Protein AF-A0A7Y5H4P0-F1 (afdb_monomer)

Radius of gyration: 23.33 Å; Cα contacts (8 Å, |Δi|>4): 369; chains: 1; bounding box: 54×34×86 Å

pLDDT: mean 73.8, std 18.21, range [35.31, 95.75]

Sequence (203 aa):
MKLFTMFCILFTFIGVAMVTAQQPQGEFHKHIIKKTDDERRKTKGQEWWGAGAVVFSKEEIPRLGKTAEVQPLLQTQFNHGDTFFGRVYSPVHMGGLPGGMPEVIEYRVIENGKRIYEIESRGDALPESDWSSWLMELPSDLQRCFDELPEGTHNLRIEVWSARTVEVLTEWKDRETDKTVGFTKENEGRIKFIAAGDIVYVK

Neare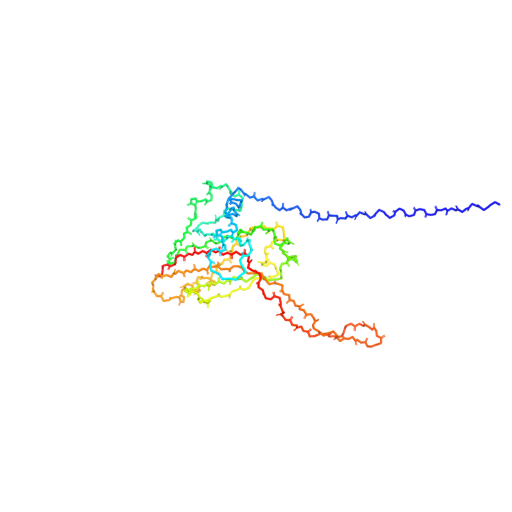st PDB structures (foldseek):
  7bcj-assembly1_A  TM=6.424E-01  e=1.528E-03  Cutibacterium acnes KPA171202
  2oxg-assembly3_C  TM=3.436E-01  e=2.383E-01  Paracoccus denitrificans
  6tav-assembly1_B  TM=4.725E-01  e=2.058E+00  Homo sapiens
  4gok-assembly2_C  TM=3.127E-01  e=9.302E-01  Homo sapiens

Mean predicted aligned error: 12.92 Å

Solvent-accessible surface area (backbone atoms only — not comparable to full-atom values): 12103 Å² total; per-residue (Å²): 137,87,83,79,84,80,81,80,81,80,78,77,77,77,74,78,73,76,71,71,69,66,57,86,77,21,57,32,58,61,57,76,65,60,72,50,71,74,70,61,59,71,68,72,80,84,81,74,70,73,58,15,41,34,48,35,19,71,52,86,78,68,83,70,29,47,49,86,66,45,58,80,54,53,49,50,70,46,49,70,90,60,59,76,30,39,34,42,36,40,78,50,25,40,38,67,36,99,93,35,60,63,62,32,40,36,42,32,38,28,45,90,90,40,77,80,46,76,50,76,35,48,70,91,69,45,78,58,49,45,38,34,58,46,74,46,87,58,73,68,61,50,53,50,59,58,71,68,50,73,85,48,79,43,61,36,34,42,37,36,28,34,28,44,64,80,43,74,75,41,77,42,56,40,88,91,74,73,42,80,75,48,71,45,71,45,73,84,43,80,59,49,63,40,25,39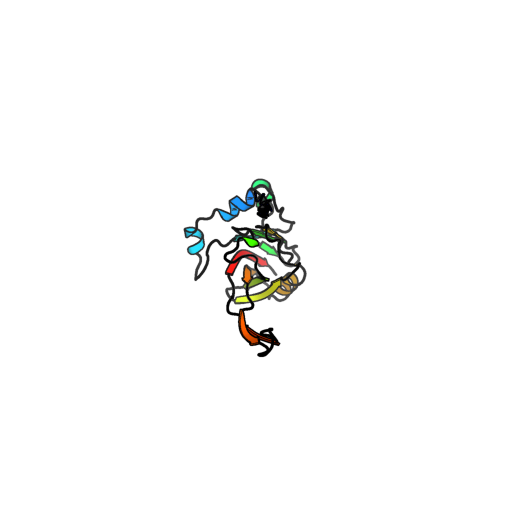,28,69,38,38,40,36,88

Structure (mmCIF, N/CA/C/O backbone):
data_AF-A0A7Y5H4P0-F1
#
_entry.id   AF-A0A7Y5H4P0-F1
#
loop_
_atom_site.group_PDB
_atom_site.id
_atom_site.type_symbol
_atom_site.label_atom_id
_atom_site.label_alt_id
_atom_site.label_comp_id
_atom_site.label_asym_id
_atom_site.label_entity_id
_atom_site.label_seq_id
_atom_site.pdbx_PDB_ins_code
_atom_site.Cartn_x
_atom_site.Cartn_y
_atom_site.Cartn_z
_atom_site.occupancy
_atom_site.B_iso_or_equiv
_atom_site.auth_seq_id
_atom_site.auth_comp_id
_atom_site.auth_asym_id
_atom_site.auth_atom_id
_atom_site.pdbx_PDB_model_num
ATOM 1 N N . MET A 1 1 ? 36.106 -2.900 -68.443 1.00 39.53 1 MET A N 1
ATOM 2 C CA . MET A 1 1 ? 36.367 -3.215 -67.022 1.00 39.53 1 MET A CA 1
ATOM 3 C C . MET A 1 1 ? 35.328 -2.488 -66.186 1.00 39.53 1 MET A C 1
ATOM 5 O O . MET A 1 1 ? 35.265 -1.270 -66.255 1.00 39.53 1 MET A O 1
ATOM 9 N N . LYS A 1 2 ? 34.438 -3.232 -65.520 1.00 35.31 2 LYS A N 1
ATOM 10 C CA . LYS A 1 2 ? 33.341 -2.698 -64.701 1.00 35.31 2 LYS A CA 1
ATOM 11 C C . LYS A 1 2 ? 33.865 -2.507 -63.273 1.00 35.31 2 LYS A C 1
ATOM 13 O O . LYS A 1 2 ? 34.213 -3.503 -62.650 1.00 35.31 2 LYS A O 1
ATOM 18 N N . LEU A 1 3 ? 33.937 -1.273 -62.772 1.00 35.62 3 LEU A N 1
ATOM 19 C CA . LEU A 1 3 ? 34.106 -1.021 -61.338 1.00 35.62 3 LEU A CA 1
ATOM 20 C C . LEU A 1 3 ? 32.715 -0.821 -60.733 1.00 35.62 3 LEU A C 1
ATOM 22 O O . LEU A 1 3 ? 32.050 0.178 -60.991 1.00 35.62 3 LEU A O 1
ATOM 26 N N . PHE A 1 4 ? 32.266 -1.824 -59.987 1.00 38.09 4 PHE A N 1
ATOM 27 C CA . PHE A 1 4 ? 31.072 -1.770 -59.157 1.00 38.09 4 PHE A CA 1
ATOM 28 C C . PHE A 1 4 ? 31.474 -1.103 -57.839 1.00 38.09 4 PHE A C 1
ATOM 30 O O . PHE A 1 4 ? 32.193 -1.697 -57.036 1.00 38.09 4 PHE A O 1
ATOM 37 N N . THR A 1 5 ? 31.064 0.144 -57.629 1.00 44.59 5 THR A N 1
ATOM 38 C CA . THR A 1 5 ? 31.267 0.832 -56.352 1.00 44.59 5 THR A CA 1
ATOM 39 C C . THR A 1 5 ? 30.236 0.292 -55.365 1.00 44.59 5 THR A C 1
ATOM 41 O O . THR A 1 5 ? 29.055 0.623 -55.434 1.00 44.59 5 THR A O 1
ATOM 44 N N . MET A 1 6 ? 30.677 -0.616 -54.497 1.00 37.31 6 MET A N 1
ATOM 45 C CA . MET A 1 6 ? 29.858 -1.234 -53.460 1.00 37.31 6 MET A CA 1
ATOM 46 C C . MET A 1 6 ? 29.571 -0.207 -52.359 1.00 37.31 6 MET A C 1
ATOM 48 O O . MET A 1 6 ? 30.475 0.290 -51.692 1.00 37.31 6 MET A O 1
ATOM 52 N N . PHE A 1 7 ? 28.295 0.131 -52.214 1.00 41.16 7 PHE A N 1
ATOM 53 C CA . PHE A 1 7 ? 27.763 1.051 -51.219 1.00 41.16 7 PHE A CA 1
ATOM 54 C C . PHE A 1 7 ? 27.600 0.283 -49.894 1.00 41.16 7 PHE A C 1
ATOM 56 O O . PHE A 1 7 ? 26.647 -0.474 -49.728 1.00 41.16 7 PHE A O 1
ATOM 63 N N . CYS A 1 8 ? 28.543 0.421 -48.960 1.00 38.16 8 CYS A N 1
ATOM 64 C CA . CYS A 1 8 ? 28.394 -0.121 -47.606 1.00 38.16 8 CYS A CA 1
ATOM 65 C C . CYS A 1 8 ? 27.705 0.918 -46.714 1.00 38.16 8 CYS A C 1
ATOM 67 O O . CYS A 1 8 ? 28.371 1.741 -46.089 1.00 38.16 8 CYS A O 1
ATOM 69 N N . ILE A 1 9 ? 26.371 0.881 -46.642 1.00 46.16 9 ILE A N 1
ATOM 70 C CA . ILE A 1 9 ? 25.640 1.552 -45.559 1.00 46.16 9 ILE A CA 1
ATOM 71 C C . ILE A 1 9 ? 25.802 0.676 -44.322 1.00 46.16 9 ILE A C 1
ATOM 73 O O . ILE A 1 9 ? 25.145 -0.353 -44.170 1.00 46.16 9 ILE A O 1
ATOM 77 N N . LEU A 1 10 ? 26.723 1.077 -43.453 1.00 37.62 10 LEU A N 1
ATOM 78 C CA . LEU A 1 10 ? 26.866 0.522 -42.119 1.00 37.62 10 LEU A CA 1
ATOM 79 C C . LEU A 1 10 ? 25.678 1.024 -41.281 1.00 37.62 10 LEU A C 1
ATOM 81 O O . LEU A 1 10 ? 25.722 2.117 -40.724 1.00 37.62 10 LEU A O 1
ATOM 85 N N . PHE A 1 11 ? 24.591 0.253 -41.224 1.00 40.91 11 PHE A N 1
ATOM 86 C CA . PHE A 1 11 ? 23.543 0.467 -40.226 1.00 40.91 11 PHE A CA 1
ATOM 87 C C . PHE A 1 11 ? 24.095 0.046 -38.862 1.00 40.91 11 PHE A C 1
ATOM 89 O O . PHE A 1 11 ? 24.012 -1.116 -38.466 1.00 40.91 11 PHE A O 1
ATOM 96 N N . THR A 1 12 ? 24.679 0.991 -38.131 1.00 44.06 12 THR A N 1
ATOM 97 C CA . THR A 1 12 ? 24.852 0.859 -36.687 1.00 44.06 12 THR A CA 1
ATOM 98 C C . THR A 1 12 ? 23.469 0.902 -36.048 1.00 44.06 12 THR A C 1
ATOM 100 O O . THR A 1 12 ? 22.936 1.962 -35.729 1.00 44.06 12 THR A O 1
ATOM 103 N N . PHE A 1 13 ? 22.874 -0.275 -35.851 1.00 41.50 13 PHE A N 1
ATOM 104 C CA . PHE A 1 13 ? 21.863 -0.458 -34.819 1.00 41.50 13 PHE A CA 1
ATOM 105 C C . PHE A 1 13 ? 22.539 -0.149 -33.480 1.00 41.50 13 PHE A C 1
ATOM 107 O O . PHE A 1 13 ? 23.146 -1.017 -32.856 1.00 41.50 13 PHE A O 1
ATOM 114 N N . ILE A 1 14 ? 22.461 1.109 -33.040 1.00 44.81 14 ILE A N 1
ATOM 115 C CA . ILE A 1 14 ? 22.583 1.429 -31.623 1.00 44.81 14 ILE A CA 1
ATOM 116 C C . ILE A 1 14 ? 21.331 0.818 -31.005 1.00 44.81 14 ILE A C 1
ATOM 118 O O . ILE A 1 14 ? 20.270 1.437 -30.955 1.00 44.81 14 ILE A O 1
ATOM 122 N N . GLY A 1 15 ? 21.439 -0.451 -30.617 1.00 36.16 15 GLY A N 1
ATOM 123 C CA . GLY A 1 15 ? 20.522 -1.038 -29.666 1.00 36.16 15 GLY A CA 1
ATOM 124 C C . GLY A 1 15 ? 20.634 -0.188 -28.417 1.00 36.16 15 GLY A C 1
ATOM 125 O O . GLY A 1 15 ? 21.566 -0.353 -27.633 1.00 36.16 15 GLY A O 1
ATOM 126 N N . VAL A 1 16 ? 19.715 0.761 -28.257 1.00 37.16 16 VAL A N 1
ATOM 127 C CA . VAL A 1 16 ? 19.452 1.369 -26.964 1.00 37.16 16 VAL A CA 1
ATOM 128 C C . VAL A 1 16 ? 18.839 0.241 -26.147 1.00 37.16 16 VAL A C 1
ATOM 130 O O . VAL A 1 16 ? 17.625 0.102 -26.041 1.00 37.16 16 VAL A O 1
ATOM 133 N N . ALA A 1 17 ? 19.695 -0.625 -25.607 1.00 37.31 17 ALA A N 1
ATOM 134 C CA . ALA A 1 17 ? 19.370 -1.304 -24.381 1.00 37.31 17 ALA A CA 1
ATOM 135 C C . ALA A 1 17 ? 19.183 -0.165 -23.380 1.00 37.31 17 ALA A C 1
ATOM 137 O O . ALA A 1 17 ? 20.142 0.307 -22.771 1.00 37.31 17 ALA A O 1
ATOM 138 N N . MET A 1 18 ? 17.949 0.332 -23.264 1.00 38.72 18 MET A N 1
ATOM 139 C CA . MET A 1 18 ? 17.514 0.973 -22.040 1.00 38.72 18 MET A CA 1
ATOM 140 C C . MET A 1 18 ? 17.581 -0.130 -20.990 1.00 38.72 18 MET A C 1
ATOM 142 O O . MET A 1 18 ? 16.592 -0.771 -20.655 1.00 38.72 18 MET A O 1
ATOM 146 N N . VAL A 1 19 ? 18.790 -0.403 -20.506 1.00 44.34 19 VAL A N 1
ATOM 147 C CA . VAL A 1 19 ? 18.976 -0.940 -19.175 1.00 44.34 19 VAL A CA 1
ATOM 148 C C . VAL A 1 19 ? 18.506 0.206 -18.297 1.00 44.34 19 VAL A C 1
ATOM 150 O O . VAL A 1 19 ? 19.290 1.074 -17.925 1.00 44.34 19 VAL A O 1
ATOM 153 N N . THR A 1 20 ? 17.191 0.297 -18.084 1.00 49.31 20 THR A N 1
ATOM 154 C CA . THR A 1 20 ? 16.631 1.143 -17.037 1.00 49.31 20 THR A CA 1
ATOM 155 C C . THR A 1 20 ? 17.321 0.665 -15.775 1.00 49.31 20 THR A C 1
ATOM 157 O O . THR A 1 20 ? 17.098 -0.469 -15.341 1.00 49.31 20 THR A O 1
ATOM 160 N N . ALA A 1 21 ? 18.281 1.451 -15.291 1.00 56.97 21 ALA A N 1
ATOM 161 C CA . ALA A 1 21 ? 19.059 1.086 -14.128 1.00 56.97 21 ALA A CA 1
ATOM 162 C C . ALA A 1 21 ? 18.061 0.875 -12.992 1.00 56.97 21 ALA A C 1
ATOM 164 O O . ALA A 1 21 ? 17.384 1.814 -12.585 1.00 56.97 21 ALA A O 1
ATOM 165 N N . GLN A 1 22 ? 17.914 -0.374 -12.545 1.00 69.00 22 GLN A N 1
ATOM 166 C CA . GLN A 1 22 ? 17.055 -0.685 -11.411 1.00 69.00 22 GLN A CA 1
ATOM 167 C C . GLN A 1 22 ? 17.481 0.199 -10.247 1.00 69.00 22 GLN A C 1
ATOM 169 O O . GLN A 1 22 ? 18.679 0.311 -9.959 1.00 69.00 22 GLN A O 1
ATOM 174 N N . GLN A 1 23 ? 16.519 0.836 -9.584 1.00 74.38 23 GLN A N 1
ATOM 175 C CA . GLN A 1 23 ? 16.879 1.726 -8.494 1.00 74.38 23 GLN A CA 1
ATOM 176 C C . GLN A 1 23 ? 17.541 0.949 -7.354 1.00 74.38 23 GLN A C 1
ATOM 178 O O . GLN A 1 23 ? 17.144 -0.185 -7.053 1.00 74.38 23 GLN A O 1
ATOM 183 N N . PRO A 1 24 ? 18.547 1.544 -6.689 1.00 76.88 24 PRO A N 1
ATOM 184 C CA . PRO A 1 24 ? 19.192 0.905 -5.558 1.00 76.88 24 PRO A CA 1
ATOM 185 C C . PRO A 1 24 ? 18.164 0.649 -4.452 1.00 76.88 24 PRO A C 1
ATOM 187 O O . PRO A 1 24 ? 17.413 1.537 -4.063 1.00 76.88 24 PRO A O 1
ATOM 190 N N . GLN A 1 25 ? 18.147 -0.570 -3.919 1.00 81.94 25 GLN A N 1
ATOM 191 C CA . GLN A 1 25 ? 17.327 -0.924 -2.761 1.00 81.94 25 GLN A CA 1
ATOM 192 C C . GLN A 1 25 ? 18.110 -0.689 -1.466 1.00 81.94 25 GLN A C 1
ATOM 194 O O . GLN A 1 25 ? 19.235 -1.179 -1.321 1.00 81.94 25 GLN A O 1
ATOM 199 N N . GLY A 1 26 ? 17.492 0.013 -0.510 1.00 81.06 26 GLY A N 1
ATOM 200 C CA . GLY A 1 26 ? 18.019 0.162 0.849 1.00 81.06 26 GLY A CA 1
ATOM 201 C C . GLY A 1 26 ? 18.117 -1.175 1.594 1.00 81.06 26 GLY A C 1
ATOM 202 O O . GLY A 1 26 ? 17.497 -2.172 1.217 1.00 81.06 26 GLY A O 1
ATOM 203 N N . GLU A 1 27 ? 18.891 -1.206 2.678 1.00 85.44 27 GLU A N 1
ATOM 204 C CA . GLU A 1 27 ? 19.083 -2.413 3.495 1.00 85.44 27 GLU A CA 1
ATOM 205 C C . GLU A 1 27 ? 17.751 -2.942 4.053 1.00 85.44 27 GLU A C 1
ATOM 207 O O . GLU A 1 27 ? 17.482 -4.144 3.974 1.00 85.44 27 GLU A O 1
ATOM 212 N N . PHE A 1 28 ? 16.888 -2.038 4.536 1.00 85.19 28 PHE A N 1
ATOM 213 C CA . PHE A 1 28 ? 15.597 -2.397 5.124 1.00 85.19 28 PHE A CA 1
ATOM 214 C C . PHE A 1 28 ? 14.664 -3.107 4.127 1.00 85.19 28 PHE A C 1
ATOM 216 O O . PHE A 1 28 ? 14.020 -4.096 4.477 1.00 85.19 28 PHE A O 1
ATOM 223 N N . HIS A 1 29 ? 14.649 -2.671 2.862 1.00 86.00 29 HIS A N 1
ATOM 224 C CA . HIS A 1 29 ? 13.878 -3.317 1.792 1.00 86.00 29 HIS A CA 1
ATOM 225 C C . HIS A 1 29 ? 14.251 -4.803 1.688 1.00 86.00 29 HIS A C 1
ATOM 227 O O . HIS A 1 29 ? 13.397 -5.688 1.684 1.00 86.00 29 HIS A O 1
ATOM 233 N N . LYS A 1 30 ? 15.552 -5.101 1.668 1.00 80.31 30 LYS A N 1
ATOM 234 C CA . LYS A 1 30 ? 16.039 -6.483 1.603 1.00 80.31 30 LYS A CA 1
ATOM 235 C C . LYS A 1 30 ? 15.711 -7.259 2.873 1.00 80.31 30 LYS A C 1
ATOM 237 O O . LYS A 1 30 ? 15.555 -8.469 2.801 1.00 80.31 30 LYS A O 1
ATOM 242 N N . HIS A 1 31 ? 15.650 -6.605 4.031 1.00 81.69 31 HIS A N 1
ATOM 243 C CA . HIS A 1 31 ? 15.299 -7.245 5.297 1.00 81.69 31 HIS A CA 1
ATOM 244 C C . HIS A 1 31 ? 13.830 -7.693 5.319 1.00 81.69 31 HIS A C 1
ATOM 246 O O . HIS A 1 31 ? 13.553 -8.865 5.573 1.00 81.69 31 HIS A O 1
ATOM 252 N N . ILE A 1 32 ? 12.893 -6.800 4.986 1.00 76.75 32 ILE A N 1
ATOM 253 C CA . ILE A 1 32 ? 11.453 -7.091 5.072 1.00 76.75 32 ILE A CA 1
ATOM 254 C C . ILE A 1 32 ? 10.995 -8.124 4.022 1.00 76.75 32 ILE A C 1
ATOM 256 O O . ILE A 1 32 ? 10.078 -8.911 4.266 1.00 76.75 32 ILE A O 1
ATOM 260 N N . ILE A 1 33 ? 11.700 -8.210 2.886 1.00 73.94 33 ILE A N 1
ATOM 261 C CA . ILE A 1 33 ? 11.383 -9.133 1.784 1.00 73.94 33 ILE A CA 1
ATOM 262 C C . ILE A 1 33 ? 12.053 -10.521 1.937 1.00 73.94 33 ILE A C 1
ATOM 264 O O . ILE A 1 33 ? 11.842 -11.400 1.106 1.00 73.94 33 ILE A O 1
ATOM 268 N N . LYS A 1 34 ? 12.747 -10.816 3.045 1.00 58.62 34 LYS A N 1
ATOM 269 C CA . LYS A 1 34 ? 13.435 -12.113 3.256 1.00 58.62 34 LYS A CA 1
ATOM 270 C C . LYS A 1 34 ? 12.613 -13.263 3.855 1.00 58.62 34 LYS A C 1
ATOM 272 O O . LYS A 1 34 ? 13.150 -14.365 3.933 1.00 58.62 34 LYS A O 1
ATOM 277 N N . LYS A 1 35 ? 11.360 -13.057 4.285 1.00 53.09 35 LYS A N 1
ATOM 278 C CA . LYS A 1 35 ? 10.528 -14.174 4.789 1.00 53.09 35 LYS A CA 1
ATOM 279 C C . LYS A 1 35 ? 10.386 -15.249 3.711 1.00 53.09 35 LYS A C 1
ATOM 281 O O . LYS A 1 35 ? 10.101 -14.927 2.558 1.00 53.09 35 LYS A O 1
ATOM 286 N N . THR A 1 36 ? 10.612 -16.502 4.089 1.00 48.09 36 THR A N 1
ATOM 287 C CA . THR A 1 36 ? 10.610 -17.625 3.144 1.00 48.09 36 THR A CA 1
ATOM 288 C C . THR A 1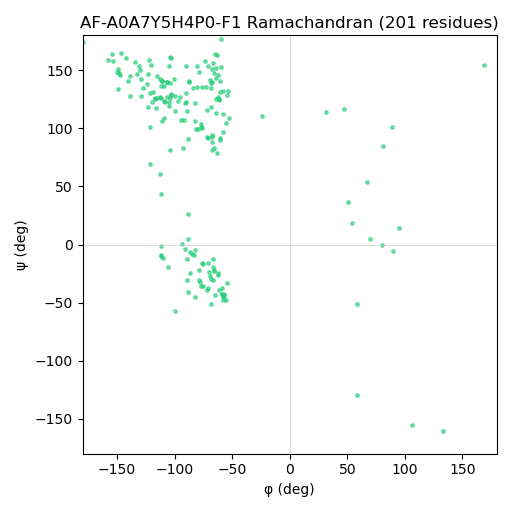 36 ? 9.200 -17.866 2.601 1.00 48.09 36 THR A C 1
ATOM 290 O O . THR A 1 36 ? 8.205 -17.577 3.269 1.00 48.09 36 THR A O 1
ATOM 293 N N . ASP A 1 37 ? 9.098 -18.385 1.376 1.00 46.00 37 ASP A N 1
ATOM 294 C CA . ASP A 1 37 ? 7.814 -18.651 0.710 1.00 46.00 37 ASP A CA 1
ATOM 295 C C . ASP A 1 37 ? 6.885 -19.539 1.570 1.00 46.00 37 ASP A C 1
ATOM 297 O O . ASP A 1 37 ? 5.673 -19.328 1.608 1.00 46.00 37 ASP A O 1
ATOM 301 N N . ASP A 1 38 ? 7.455 -20.466 2.347 1.00 45.94 38 ASP A N 1
ATOM 302 C CA . ASP A 1 38 ? 6.726 -21.357 3.260 1.00 45.94 38 ASP A CA 1
ATOM 303 C C . ASP A 1 38 ? 6.090 -20.640 4.459 1.00 45.94 38 ASP A C 1
ATOM 305 O O . ASP A 1 38 ? 5.055 -21.077 4.966 1.00 45.94 38 ASP A O 1
ATOM 309 N N . GLU A 1 39 ? 6.677 -19.541 4.930 1.00 49.84 39 GLU A N 1
ATOM 310 C CA . GLU A 1 39 ? 6.103 -18.721 6.003 1.00 49.84 39 GLU A CA 1
ATOM 311 C C . GLU A 1 39 ? 4.981 -17.825 5.475 1.00 49.84 39 GLU A C 1
ATOM 313 O O . GLU A 1 39 ? 4.004 -17.580 6.179 1.00 49.84 39 GLU A O 1
ATOM 318 N N . ARG A 1 40 ? 5.088 -17.381 4.216 1.00 49.44 40 ARG A N 1
ATOM 319 C CA . ARG A 1 40 ? 4.104 -16.510 3.556 1.00 49.44 40 ARG A CA 1
ATOM 320 C C . ARG A 1 40 ? 2.854 -17.264 3.100 1.00 49.44 40 ARG A C 1
ATOM 322 O O . ARG A 1 40 ? 1.751 -16.738 3.213 1.00 49.44 40 ARG A O 1
ATOM 329 N N . ARG A 1 41 ? 3.001 -18.516 2.647 1.00 45.72 41 ARG A N 1
ATOM 330 C CA . ARG A 1 41 ? 1.893 -19.376 2.180 1.00 45.72 41 ARG A CA 1
ATOM 331 C C . ARG A 1 41 ? 1.018 -19.956 3.301 1.00 45.72 41 ARG A C 1
ATOM 333 O O . ARG A 1 41 ? -0.088 -20.416 3.028 1.00 45.72 41 ARG A O 1
ATOM 340 N N . LYS A 1 42 ? 1.481 -19.954 4.560 1.00 44.81 42 LYS A N 1
ATOM 341 C CA . LYS A 1 42 ? 0.731 -20.502 5.714 1.00 44.81 42 LYS A CA 1
ATOM 342 C C . LYS A 1 42 ? -0.412 -19.600 6.199 1.00 44.81 42 LYS A C 1
ATOM 344 O O . LYS A 1 42 ? -1.313 -20.074 6.890 1.00 44.81 42 LYS A O 1
ATOM 349 N N . THR A 1 43 ? -0.437 -18.333 5.803 1.00 45.09 43 THR A N 1
ATOM 350 C CA . THR A 1 43 ? -1.540 -17.395 6.058 1.00 45.09 43 THR A CA 1
ATOM 351 C C . THR A 1 43 ? -2.535 -17.402 4.888 1.00 45.09 43 THR A C 1
ATOM 353 O O . THR A 1 43 ? -2.441 -16.590 3.984 1.00 45.09 43 THR A O 1
ATOM 356 N N . LYS A 1 44 ? -3.448 -18.388 4.922 1.00 40.47 44 LYS A N 1
ATOM 357 C CA . LYS A 1 44 ? -4.720 -18.571 4.177 1.00 40.47 44 LYS A CA 1
ATOM 358 C C . LYS A 1 44 ? -4.860 -18.013 2.740 1.00 40.47 44 LYS A C 1
ATOM 360 O O . LYS A 1 44 ? -5.114 -16.834 2.554 1.00 40.47 44 LYS A O 1
ATOM 365 N N . GLY A 1 45 ? -5.004 -18.954 1.796 1.00 39.53 45 GLY A N 1
ATOM 366 C CA . GLY A 1 45 ? -6.003 -18.898 0.713 1.00 39.53 45 GLY A CA 1
ATOM 367 C C . GLY A 1 45 ? -5.586 -18.182 -0.573 1.00 39.53 45 GLY A C 1
ATOM 368 O O . GLY A 1 45 ? -5.660 -16.971 -0.632 1.00 39.53 45 GLY A O 1
ATOM 369 N N . GLN A 1 46 ? -5.227 -18.980 -1.587 1.00 40.28 46 GLN A N 1
ATOM 370 C CA . GLN A 1 46 ? -5.087 -18.665 -3.022 1.00 40.28 46 GLN A CA 1
ATOM 371 C C . GLN A 1 46 ? -4.303 -17.386 -3.416 1.00 40.28 46 GLN A C 1
ATOM 373 O O . GLN A 1 46 ? -4.696 -16.259 -3.163 1.00 40.28 46 GLN A O 1
ATOM 378 N N . GLU A 1 47 ? -3.191 -17.620 -4.127 1.00 43.34 47 GLU A N 1
ATOM 379 C CA . GLU A 1 47 ? -2.393 -16.637 -4.884 1.00 43.34 47 GLU A CA 1
ATOM 380 C C . GLU A 1 47 ? -1.637 -15.561 -4.089 1.00 43.34 47 GLU A C 1
ATOM 382 O O . GLU A 1 47 ? -1.661 -14.375 -4.392 1.00 43.34 47 GLU A O 1
ATOM 387 N N . TRP A 1 48 ? -0.833 -16.008 -3.126 1.00 46.56 48 TRP A N 1
ATOM 388 C CA . TRP A 1 48 ? 0.225 -15.198 -2.516 1.00 46.56 48 TRP A CA 1
ATOM 389 C C . TRP A 1 48 ? 1.598 -15.622 -3.047 1.00 46.56 48 TRP A C 1
ATOM 391 O O . TRP A 1 48 ? 2.306 -16.401 -2.411 1.00 46.56 48 TRP A O 1
ATOM 401 N N . TRP A 1 49 ? 1.989 -15.138 -4.226 1.00 42.22 49 TRP A N 1
ATOM 402 C CA . TRP A 1 49 ? 3.359 -15.311 -4.723 1.00 42.22 49 TRP A CA 1
ATOM 403 C C . TRP A 1 49 ? 4.151 -14.029 -4.475 1.00 42.22 49 TRP A C 1
ATOM 405 O O . TRP A 1 49 ? 3.832 -12.987 -5.035 1.00 42.22 49 TRP A O 1
ATOM 415 N N . GLY A 1 50 ? 5.182 -14.084 -3.628 1.00 52.28 50 GLY A N 1
ATOM 416 C CA . GLY A 1 50 ? 6.174 -13.006 -3.525 1.00 52.28 50 GLY A CA 1
ATOM 417 C C . GLY A 1 50 ? 5.713 -11.682 -2.901 1.00 52.28 50 GLY A C 1
ATOM 418 O O . GLY A 1 50 ? 6.527 -10.773 -2.844 1.00 52.28 50 GLY A O 1
ATOM 419 N N . ALA A 1 51 ? 4.478 -11.590 -2.401 1.00 65.69 51 ALA A N 1
ATOM 420 C CA . ALA A 1 51 ? 3.900 -10.468 -1.659 1.00 65.69 51 ALA A CA 1
ATOM 421 C C . ALA A 1 51 ? 4.928 -9.568 -0.944 1.00 65.69 51 ALA A C 1
ATOM 423 O O . ALA A 1 51 ? 5.559 -9.966 0.041 1.00 65.69 51 ALA A O 1
ATOM 424 N N . GLY A 1 52 ? 5.077 -8.348 -1.449 1.00 79.25 52 GLY A N 1
ATOM 425 C CA . GLY A 1 52 ? 5.749 -7.254 -0.777 1.00 79.25 52 GLY A CA 1
ATOM 426 C C . GLY A 1 52 ? 5.093 -6.898 0.559 1.00 79.25 52 GLY A C 1
ATOM 427 O O . GLY A 1 52 ? 4.057 -7.444 0.943 1.00 79.25 52 GLY A O 1
ATOM 428 N N . ALA A 1 53 ? 5.689 -5.954 1.274 1.00 87.75 53 ALA A N 1
ATOM 429 C CA . ALA A 1 53 ? 5.164 -5.476 2.546 1.00 87.75 53 ALA A CA 1
ATOM 430 C C . ALA A 1 53 ? 4.654 -4.045 2.409 1.00 87.75 53 ALA A C 1
ATOM 432 O O . ALA A 1 53 ? 5.296 -3.216 1.764 1.00 87.75 53 ALA A O 1
ATOM 433 N N . VAL A 1 54 ? 3.540 -3.747 3.066 1.00 89.06 54 VAL A N 1
ATOM 434 C CA . VAL A 1 54 ? 3.204 -2.375 3.439 1.00 89.06 54 VAL A CA 1
ATOM 435 C C . VAL A 1 54 ? 3.576 -2.205 4.903 1.00 89.06 54 VAL A C 1
ATOM 437 O O . VAL A 1 54 ? 3.205 -3.022 5.744 1.00 89.06 54 VAL A O 1
ATOM 440 N N . VAL A 1 55 ? 4.351 -1.171 5.201 1.00 91.00 55 VAL A N 1
ATOM 441 C CA . VAL A 1 55 ? 4.716 -0.806 6.574 1.00 91.00 55 VAL A CA 1
ATOM 442 C C . VAL A 1 55 ? 4.241 0.604 6.870 1.00 91.00 55 VAL A C 1
ATOM 444 O O . VAL A 1 55 ? 4.096 1.413 5.950 1.00 91.00 55 VAL A O 1
ATOM 447 N N . PHE A 1 56 ? 4.017 0.883 8.150 1.00 91.19 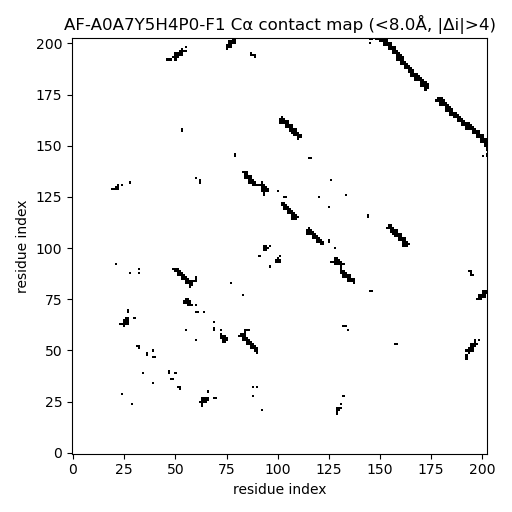56 PHE A N 1
ATOM 448 C CA . PHE A 1 56 ? 3.355 2.103 8.588 1.00 91.19 56 PHE A CA 1
ATOM 449 C C . PHE A 1 56 ? 4.134 2.815 9.684 1.00 91.19 56 PHE A C 1
ATOM 451 O O . PHE A 1 56 ? 4.840 2.183 10.471 1.00 91.19 56 PHE A O 1
ATOM 458 N N . SER A 1 57 ? 3.999 4.136 9.728 1.00 92.38 57 SER A N 1
ATOM 459 C CA . SER A 1 57 ? 4.589 4.999 10.747 1.00 92.38 57 SER A CA 1
ATOM 460 C C . SER A 1 57 ? 3.772 6.286 10.904 1.00 92.38 57 SER A C 1
ATOM 462 O O . SER A 1 57 ? 2.959 6.623 10.043 1.00 92.38 57 SER A O 1
ATOM 464 N N . LYS A 1 58 ? 4.000 7.005 12.007 1.00 89.75 58 LYS A N 1
ATOM 465 C CA . LYS A 1 58 ? 3.517 8.381 12.214 1.00 89.75 58 LYS A CA 1
ATOM 466 C C . LYS A 1 58 ? 4.424 9.433 11.578 1.00 89.75 58 LYS A C 1
ATOM 468 O O . LYS A 1 58 ? 4.055 10.602 11.516 1.00 89.75 58 LYS A O 1
ATOM 473 N N . GLU A 1 59 ? 5.590 9.012 11.102 1.00 90.25 59 GLU A N 1
ATOM 474 C CA . GLU A 1 59 ? 6.582 9.840 10.426 1.00 90.25 59 GLU A CA 1
ATOM 475 C C . GLU A 1 59 ? 6.864 9.278 9.030 1.00 90.25 59 GLU A C 1
ATOM 477 O O . GLU A 1 59 ? 6.613 8.104 8.746 1.00 90.25 59 GLU A O 1
ATOM 482 N N . GLU A 1 60 ? 7.386 10.110 8.132 1.00 88.69 60 GLU A N 1
ATOM 483 C CA . GLU A 1 60 ? 7.719 9.654 6.788 1.00 88.69 60 GLU A CA 1
ATOM 484 C C . GLU A 1 60 ? 8.803 8.567 6.835 1.00 88.69 60 GLU A C 1
ATOM 486 O O . GLU A 1 60 ? 9.886 8.739 7.395 1.00 88.69 60 GLU A O 1
ATOM 491 N N . ILE A 1 61 ? 8.522 7.427 6.204 1.00 89.25 61 ILE A N 1
ATOM 492 C CA . ILE A 1 61 ? 9.450 6.299 6.169 1.00 89.25 61 ILE A CA 1
ATOM 493 C C . ILE A 1 61 ? 10.477 6.548 5.057 1.00 89.25 61 ILE A C 1
ATOM 495 O O . ILE A 1 61 ? 10.082 6.648 3.886 1.00 89.25 61 ILE A O 1
ATOM 499 N N . PRO A 1 62 ? 11.792 6.589 5.345 1.00 87.12 62 PRO A N 1
ATOM 500 C CA . PRO A 1 62 ? 12.791 6.872 4.327 1.00 87.12 62 PRO A CA 1
ATOM 501 C C . PRO A 1 62 ? 12.895 5.726 3.316 1.00 87.12 62 PRO A C 1
ATOM 503 O O . PRO A 1 62 ? 12.892 4.539 3.651 1.00 87.12 62 PRO A O 1
ATOM 506 N N . ARG A 1 63 ? 13.036 6.087 2.038 1.00 81.12 63 ARG A N 1
ATOM 507 C CA . ARG A 1 63 ? 13.109 5.118 0.934 1.00 81.12 63 ARG A CA 1
ATOM 508 C C . ARG A 1 63 ? 14.357 4.225 0.996 1.00 81.12 63 ARG A C 1
ATOM 510 O O . ARG A 1 63 ? 14.256 3.022 0.766 1.00 81.12 63 ARG A O 1
ATOM 517 N N . LEU A 1 64 ? 15.521 4.813 1.289 1.00 83.00 64 LEU A N 1
ATOM 518 C CA . LEU A 1 64 ? 16.840 4.156 1.303 1.00 83.00 64 LEU A CA 1
ATOM 519 C C . LEU A 1 64 ? 17.423 4.045 2.721 1.00 83.00 64 LEU A C 1
ATOM 521 O O . LEU A 1 64 ? 18.602 4.313 2.930 1.00 83.00 64 LEU A O 1
ATOM 525 N N . GLY A 1 65 ? 16.599 3.674 3.700 1.00 80.56 65 GLY A N 1
ATOM 526 C CA . GLY A 1 65 ? 17.041 3.556 5.09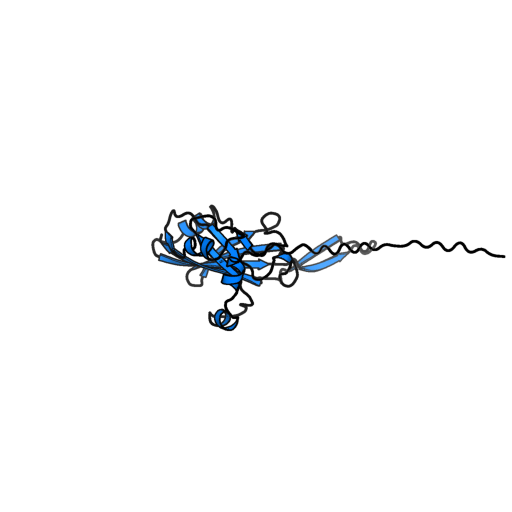1 1.00 80.56 65 GLY A CA 1
ATOM 527 C C . GLY A 1 65 ? 17.770 2.247 5.412 1.00 80.56 65 GLY A C 1
ATOM 528 O O . GLY A 1 65 ? 17.530 1.197 4.792 1.00 80.56 65 GLY A O 1
ATOM 529 N N . LYS A 1 66 ? 18.641 2.301 6.424 1.00 88.12 66 LYS A N 1
ATOM 530 C CA . LYS A 1 66 ? 19.164 1.101 7.093 1.00 88.12 66 LYS A CA 1
ATOM 531 C C . LYS A 1 66 ? 18.101 0.476 7.986 1.00 88.12 66 LYS A C 1
ATOM 533 O O . LYS A 1 66 ? 17.185 1.155 8.447 1.00 88.12 66 LYS A O 1
ATOM 538 N N . THR A 1 67 ? 18.251 -0.811 8.297 1.00 86.88 67 THR A N 1
ATOM 539 C CA . THR A 1 67 ? 17.306 -1.512 9.184 1.00 86.88 67 THR A CA 1
ATOM 540 C C . THR A 1 67 ? 17.200 -0.821 10.546 1.00 86.88 67 THR A C 1
ATOM 542 O O . THR A 1 67 ? 16.097 -0.568 11.021 1.00 86.88 67 THR A O 1
ATOM 545 N N . ALA A 1 68 ? 18.341 -0.429 11.120 1.00 88.44 68 ALA A N 1
ATOM 546 C CA . ALA A 1 68 ? 18.412 0.256 12.412 1.00 88.44 68 ALA A CA 1
ATOM 547 C C . ALA A 1 68 ? 17.771 1.657 12.421 1.00 88.44 68 ALA A C 1
ATOM 549 O O . ALA A 1 68 ? 17.409 2.143 13.486 1.00 88.44 68 ALA A O 1
ATOM 550 N N . GLU A 1 69 ? 17.639 2.301 11.260 1.00 87.62 69 GLU A N 1
ATOM 551 C CA . GLU A 1 69 ? 17.037 3.634 11.127 1.00 87.62 69 GLU A CA 1
ATOM 552 C C . GLU A 1 69 ? 15.522 3.533 10.934 1.00 87.62 69 GLU A C 1
ATOM 554 O O . GLU A 1 69 ? 14.768 4.297 11.523 1.00 87.62 69 GLU A O 1
ATOM 559 N N . VAL A 1 70 ? 15.069 2.570 10.124 1.00 89.75 70 VAL A N 1
ATOM 560 C CA . VAL A 1 70 ? 13.653 2.433 9.757 1.00 89.75 70 VAL A CA 1
ATOM 561 C C . VAL A 1 70 ? 12.855 1.699 10.823 1.00 89.75 70 VAL A C 1
ATOM 563 O O . VAL A 1 70 ? 11.758 2.122 11.165 1.00 89.75 70 VAL A O 1
ATOM 566 N N . GLN A 1 71 ? 13.377 0.589 11.346 1.00 89.50 71 GLN A N 1
ATOM 567 C CA . GLN A 1 71 ? 12.610 -0.304 12.212 1.00 89.50 71 GLN A CA 1
ATOM 568 C C . GLN A 1 71 ? 12.053 0.365 13.484 1.00 89.50 71 GLN A C 1
ATOM 570 O O . GLN A 1 71 ? 10.910 0.063 13.822 1.00 89.50 71 GLN A O 1
ATOM 575 N N . PRO A 1 72 ? 12.769 1.294 14.153 1.00 91.81 72 PRO A N 1
ATOM 576 C CA . PRO A 1 72 ? 12.227 2.024 15.302 1.00 91.81 72 PRO A CA 1
ATOM 577 C C . PRO A 1 72 ? 11.060 2.965 14.971 1.00 91.81 72 PRO A C 1
ATOM 579 O O . PRO A 1 72 ? 10.290 3.300 15.865 1.00 91.81 72 PRO A O 1
ATOM 582 N N . LEU A 1 73 ? 10.924 3.395 13.712 1.00 91.69 73 LEU A N 1
ATOM 583 C CA . LEU A 1 73 ? 9.845 4.288 13.274 1.00 91.69 73 LEU A CA 1
ATOM 584 C C . LEU A 1 73 ? 8.527 3.538 13.063 1.00 91.69 73 LEU A C 1
ATOM 586 O O . LEU A 1 73 ? 7.463 4.158 13.034 1.00 91.69 73 LEU A O 1
ATOM 590 N N . LEU A 1 74 ? 8.590 2.223 12.848 1.00 91.69 74 LEU A N 1
ATOM 591 C CA . LEU A 1 74 ? 7.438 1.445 12.417 1.00 91.69 74 LEU A CA 1
ATOM 592 C C . LEU A 1 74 ? 6.469 1.202 13.565 1.00 91.69 74 LEU A C 1
ATOM 594 O O . LEU A 1 74 ? 6.857 0.818 14.667 1.00 91.69 74 LEU A O 1
ATOM 598 N N . GLN A 1 75 ? 5.188 1.377 13.270 1.00 92.12 75 GLN A N 1
ATOM 599 C CA . GLN A 1 75 ? 4.103 1.191 14.220 1.00 92.12 75 GLN A CA 1
ATOM 600 C C . GLN A 1 75 ? 3.006 0.346 13.587 1.00 92.12 75 GLN A C 1
ATOM 602 O O . GLN A 1 75 ? 2.760 0.409 12.384 1.00 92.12 75 GLN A O 1
ATOM 607 N N . THR A 1 76 ? 2.349 -0.459 14.414 1.00 89.06 76 THR A N 1
ATOM 608 C CA . THR A 1 76 ? 1.202 -1.275 14.003 1.00 89.06 76 THR A CA 1
ATOM 609 C C . THR A 1 76 ? -0.102 -0.783 14.606 1.00 89.06 76 THR A C 1
ATOM 611 O O . THR A 1 76 ? -1.145 -1.242 14.171 1.00 89.06 76 THR A O 1
ATOM 614 N N . GLN A 1 77 ? -0.071 0.129 15.582 1.00 94.12 77 GLN A N 1
ATOM 615 C CA . GLN A 1 77 ? -1.266 0.683 16.211 1.00 94.12 77 GLN A CA 1
ATOM 616 C C . GLN A 1 77 ? -1.337 2.195 16.000 1.00 94.12 77 GLN A C 1
ATOM 618 O O . GLN A 1 77 ? -0.370 2.905 16.272 1.00 94.12 77 GLN A O 1
ATOM 623 N N . PHE A 1 78 ? -2.502 2.664 15.565 1.00 92.25 78 PHE A N 1
ATOM 624 C CA . PHE A 1 78 ? -2.822 4.066 15.321 1.00 92.25 78 PHE A CA 1
ATOM 625 C C . PHE A 1 78 ? -4.126 4.411 16.034 1.00 92.25 78 PHE A C 1
ATOM 627 O O . PHE A 1 78 ? -5.042 3.593 16.082 1.00 92.25 78 PHE A O 1
ATOM 634 N N . ASN A 1 79 ? -4.209 5.612 16.586 1.00 91.94 79 ASN A N 1
ATOM 635 C CA . ASN A 1 79 ? -5.423 6.154 17.178 1.00 91.94 79 ASN A CA 1
ATOM 636 C C . ASN A 1 79 ? -6.054 7.173 16.230 1.00 91.94 79 ASN A C 1
ATOM 638 O O . ASN A 1 79 ? -5.384 7.742 15.363 1.00 91.94 79 ASN A O 1
ATOM 642 N N . HIS A 1 80 ? -7.335 7.449 16.424 1.00 90.12 80 HIS A N 1
ATOM 643 C CA . HIS A 1 80 ? -8.008 8.531 15.728 1.00 90.12 80 HIS A CA 1
ATOM 644 C C . HIS A 1 80 ? -7.271 9.869 15.925 1.00 90.12 80 HIS A C 1
ATOM 646 O O . HIS A 1 80 ? -6.944 10.267 17.044 1.00 90.12 80 HIS A O 1
ATOM 652 N N . GLY A 1 81 ? -6.983 10.547 14.810 1.00 85.12 81 GLY A N 1
ATOM 653 C CA . GLY A 1 81 ? -6.201 11.786 14.760 1.00 85.12 81 GLY A CA 1
ATOM 654 C C . GLY A 1 81 ? -4.685 11.605 14.605 1.00 85.12 81 GLY A C 1
ATOM 655 O O . GLY A 1 81 ? -3.988 12.603 14.428 1.00 85.12 81 GLY A O 1
ATOM 656 N N . ASP A 1 82 ? -4.158 10.376 14.644 1.00 87.31 82 ASP A N 1
ATOM 657 C CA . ASP A 1 82 ? -2.745 10.129 14.344 1.00 87.31 82 ASP A CA 1
ATOM 658 C C . ASP A 1 82 ? -2.434 10.355 12.854 1.00 87.31 82 ASP A C 1
ATOM 660 O O . ASP A 1 82 ? -3.196 9.961 11.971 1.00 87.31 82 ASP A O 1
ATOM 664 N N . THR A 1 83 ? -1.264 10.928 12.563 1.00 84.56 83 THR A N 1
ATOM 665 C CA . THR A 1 83 ? -0.738 10.987 11.193 1.00 84.56 83 THR A CA 1
ATOM 666 C C . THR A 1 83 ? -0.380 9.585 10.704 1.00 84.56 83 THR A C 1
ATOM 668 O O . THR A 1 83 ? 0.200 8.791 11.447 1.00 84.56 83 THR A O 1
ATOM 671 N N . PHE A 1 84 ? -0.679 9.294 9.438 1.00 85.25 84 PHE A N 1
ATOM 672 C CA . PHE A 1 84 ? -0.463 7.982 8.840 1.00 85.25 84 PHE A CA 1
ATOM 673 C C . PHE A 1 84 ? 0.434 8.060 7.603 1.00 85.25 84 PHE A C 1
ATOM 675 O O . PHE A 1 84 ? 0.065 8.657 6.592 1.00 85.25 84 PHE A O 1
ATOM 682 N N . PHE A 1 85 ? 1.588 7.398 7.658 1.00 87.44 85 PHE A N 1
ATOM 683 C CA . PHE A 1 85 ? 2.466 7.188 6.511 1.00 87.44 85 PHE A CA 1
ATOM 684 C C . PHE A 1 85 ? 2.570 5.698 6.211 1.00 87.44 85 PHE A C 1
ATOM 686 O O . PHE A 1 85 ? 3.078 4.932 7.028 1.00 87.44 85 PHE A O 1
ATOM 693 N N . GLY A 1 86 ? 2.122 5.290 5.023 1.00 89.00 86 GLY A N 1
ATOM 694 C CA . GLY A 1 86 ? 2.340 3.947 4.491 1.00 89.00 86 GLY A CA 1
ATOM 695 C C . GLY A 1 86 ? 3.485 3.936 3.482 1.00 89.00 86 GLY A C 1
ATOM 696 O O . GLY A 1 86 ? 3.620 4.853 2.674 1.00 89.00 86 GLY A O 1
ATOM 697 N N . ARG A 1 87 ? 4.302 2.884 3.474 1.00 91.25 87 ARG A N 1
ATOM 698 C CA . ARG A 1 87 ? 5.271 2.640 2.397 1.00 91.25 87 ARG A CA 1
ATOM 699 C C . ARG A 1 87 ? 5.135 1.220 1.877 1.00 91.25 87 ARG A C 1
ATOM 701 O O . ARG A 1 87 ? 5.221 0.268 2.653 1.00 91.25 87 ARG A O 1
ATOM 708 N N . VAL A 1 88 ? 4.981 1.090 0.560 1.00 89.94 88 VAL A N 1
ATOM 709 C CA . VAL A 1 88 ? 5.008 -0.206 -0.126 1.00 89.94 88 VAL A CA 1
ATOM 710 C C . VAL A 1 88 ? 6.449 -0.591 -0.415 1.00 89.94 88 VAL A C 1
ATOM 712 O O . VAL A 1 88 ? 7.226 0.219 -0.919 1.00 89.94 88 VAL A O 1
ATOM 715 N N . TYR A 1 89 ? 6.788 -1.844 -0.140 1.00 88.38 89 TYR A N 1
ATOM 716 C CA . TYR A 1 89 ? 8.026 -2.506 -0.528 1.00 88.38 89 TYR A CA 1
ATOM 717 C C . TYR A 1 89 ? 7.676 -3.730 -1.371 1.00 88.38 89 TYR A C 1
ATOM 719 O O . TYR A 1 89 ? 7.282 -4.759 -0.831 1.00 88.38 89 TYR A O 1
ATOM 727 N N . SER A 1 90 ? 7.806 -3.612 -2.689 1.00 85.31 90 SER A N 1
ATOM 728 C CA . SER A 1 90 ? 7.574 -4.680 -3.663 1.00 85.31 90 SER A CA 1
ATOM 729 C C . SER A 1 90 ? 8.848 -5.511 -3.879 1.00 85.31 90 SER A C 1
ATOM 731 O O . SER A 1 90 ? 9.930 -4.933 -3.982 1.00 85.31 90 SER A O 1
ATOM 733 N N . PRO A 1 91 ? 8.757 -6.851 -4.006 1.00 76.88 91 PRO A N 1
ATOM 734 C CA . PRO A 1 91 ? 9.917 -7.730 -4.227 1.00 76.88 91 PRO A CA 1
ATOM 735 C C . PRO A 1 91 ? 10.664 -7.450 -5.533 1.00 76.88 91 PRO A C 1
ATOM 737 O O . PRO A 1 91 ? 11.851 -7.749 -5.655 1.00 76.88 91 PRO A O 1
ATOM 740 N N . VAL A 1 92 ? 9.958 -6.899 -6.515 1.00 79.94 92 VAL A N 1
ATOM 741 C CA . VAL A 1 92 ? 10.472 -6.533 -7.830 1.00 79.94 92 VAL A CA 1
ATOM 742 C C . VAL A 1 92 ? 10.047 -5.105 -8.137 1.00 79.94 92 VAL A C 1
ATOM 744 O O . VAL A 1 92 ? 9.044 -4.617 -7.612 1.00 79.94 92 VAL A O 1
ATOM 747 N N . HIS A 1 93 ? 10.814 -4.415 -8.973 1.00 85.94 93 HIS A N 1
ATOM 748 C CA . HIS A 1 93 ? 10.422 -3.085 -9.426 1.00 85.94 93 HIS A CA 1
ATOM 749 C C . HIS A 1 93 ? 9.164 -3.141 -10.308 1.00 85.94 93 HIS A C 1
ATOM 751 O O . HIS A 1 93 ? 8.876 -4.174 -10.914 1.00 85.94 93 HIS A O 1
ATOM 757 N N . MET A 1 94 ? 8.421 -2.038 -10.395 1.00 85.94 94 MET A N 1
ATOM 758 C CA . MET A 1 94 ? 7.087 -1.996 -11.005 1.00 85.94 94 MET A CA 1
ATOM 759 C C . MET A 1 94 ? 7.057 -2.441 -12.471 1.00 85.94 94 MET A C 1
ATOM 761 O O . MET A 1 94 ? 6.200 -3.229 -12.860 1.00 85.94 94 MET A O 1
ATOM 765 N N . GLY A 1 95 ? 8.026 -2.013 -13.276 1.00 82.62 95 GLY A N 1
ATOM 766 C CA . GLY A 1 95 ? 8.194 -2.436 -14.669 1.00 82.62 95 GLY A CA 1
ATOM 767 C C . GLY A 1 95 ? 8.671 -3.884 -14.830 1.00 82.62 95 GLY A C 1
ATOM 768 O O . GLY A 1 95 ? 8.564 -4.445 -15.916 1.00 82.62 95 GLY A O 1
ATOM 769 N N . GLY A 1 96 ? 9.182 -4.494 -13.756 1.00 78.44 96 GLY A N 1
ATOM 770 C CA . GLY A 1 96 ? 9.620 -5.889 -13.690 1.00 78.44 96 GLY A CA 1
ATOM 771 C C . GLY A 1 96 ? 8.539 -6.843 -13.176 1.00 78.44 96 GLY A C 1
ATOM 772 O O . GLY A 1 96 ? 8.790 -8.045 -13.067 1.00 78.44 96 GLY A O 1
ATOM 773 N N . LEU A 1 97 ? 7.340 -6.342 -12.856 1.00 77.62 97 LEU A N 1
ATOM 774 C CA . LEU A 1 97 ? 6.207 -7.189 -12.497 1.00 77.62 97 LEU A CA 1
ATOM 775 C C . LEU A 1 97 ? 5.831 -8.093 -13.683 1.00 77.62 97 LEU A C 1
ATOM 777 O O . LEU A 1 97 ? 5.901 -7.656 -14.834 1.00 77.62 97 LEU A O 1
ATOM 781 N N . PRO A 1 98 ? 5.370 -9.339 -13.457 1.00 69.25 98 PRO A N 1
ATOM 782 C CA . PRO A 1 98 ? 5.040 -10.261 -14.541 1.00 69.25 98 PRO A CA 1
ATOM 783 C C . PRO A 1 98 ? 4.071 -9.650 -15.566 1.00 69.25 98 PRO A C 1
ATOM 785 O O . PRO A 1 98 ? 2.893 -9.434 -15.261 1.00 69.25 98 PRO A O 1
ATOM 788 N N . GLY A 1 99 ? 4.589 -9.362 -16.765 1.00 69.81 99 GLY A N 1
ATOM 789 C CA . GLY A 1 99 ? 3.932 -8.711 -17.908 1.00 69.81 99 GLY A CA 1
ATOM 790 C C . GLY A 1 99 ? 4.121 -7.179 -18.038 1.00 69.81 99 GLY A C 1
ATOM 791 O O . GLY A 1 99 ? 3.361 -6.562 -18.775 1.00 69.81 99 GLY A O 1
ATOM 792 N N . GLY A 1 100 ? 5.072 -6.557 -17.325 1.00 76.81 100 GLY A N 1
ATOM 793 C CA . GLY A 1 100 ? 5.469 -5.145 -17.503 1.00 76.81 100 GLY A CA 1
ATOM 794 C C . GLY A 1 100 ? 5.010 -4.149 -16.423 1.00 76.81 100 GLY A C 1
ATOM 795 O O . GLY A 1 100 ? 4.744 -4.504 -15.281 1.00 76.81 100 GLY A O 1
ATOM 796 N N . MET A 1 101 ? 4.902 -2.867 -16.760 1.00 85.25 101 MET A N 1
ATOM 797 C CA . MET A 1 101 ? 4.359 -1.844 -15.853 1.00 85.25 101 MET A CA 1
ATOM 798 C C . MET A 1 101 ? 2.830 -2.008 -15.726 1.00 85.25 101 MET A C 1
ATOM 800 O O . MET A 1 101 ? 2.187 -2.271 -16.744 1.00 85.25 101 MET A O 1
ATOM 804 N N . PRO A 1 102 ? 2.212 -1.935 -14.533 1.00 81.06 102 PRO A N 1
ATOM 805 C CA . PRO A 1 102 ? 0.755 -1.905 -14.427 1.00 81.06 102 PRO A CA 1
ATOM 806 C C . PRO A 1 102 ? 0.158 -0.584 -14.923 1.00 81.06 102 PRO A C 1
ATOM 808 O O . PRO A 1 102 ? 0.810 0.454 -14.857 1.00 81.06 102 PRO A O 1
ATOM 811 N N . GLU A 1 103 ? -1.094 -0.623 -15.385 1.00 83.06 103 GLU A N 1
ATOM 812 C CA . GLU A 1 103 ? -1.852 0.587 -15.754 1.00 83.06 103 GLU A CA 1
ATOM 813 C C . GLU A 1 103 ? -2.578 1.198 -14.550 1.00 83.06 103 GLU A C 1
ATOM 815 O O . GLU A 1 103 ? -2.882 2.392 -14.538 1.00 83.06 103 GLU A O 1
ATOM 820 N N . VAL A 1 104 ? -2.868 0.367 -13.543 1.00 82.75 104 VAL A N 1
ATOM 821 C CA . VAL A 1 104 ? -3.580 0.750 -12.325 1.00 82.75 104 VAL A CA 1
ATOM 822 C C . VAL A 1 104 ? -2.952 0.058 -11.116 1.00 82.75 104 VAL A C 1
ATOM 824 O O . VAL A 1 104 ? -2.594 -1.125 -11.174 1.00 82.75 104 VAL A O 1
ATOM 827 N N . ILE A 1 105 ? -2.862 0.787 -10.005 1.00 85.56 105 ILE A N 1
ATOM 828 C CA . ILE A 1 105 ? -2.655 0.216 -8.672 1.00 85.56 105 ILE A CA 1
ATOM 829 C C . ILE A 1 105 ? -3.918 0.447 -7.855 1.00 85.56 105 ILE A C 1
ATOM 831 O O . ILE A 1 105 ? -4.381 1.577 -7.741 1.00 85.56 105 ILE A O 1
ATOM 835 N N . GLU A 1 106 ? -4.460 -0.617 -7.279 1.00 84.94 106 GLU A N 1
ATOM 836 C CA . GLU A 1 106 ? -5.626 -0.572 -6.404 1.00 84.94 106 GLU A CA 1
ATOM 837 C C . GLU A 1 106 ? -5.171 -0.736 -4.952 1.00 84.94 106 GLU A C 1
ATOM 839 O O . GLU A 1 106 ? -4.500 -1.711 -4.604 1.00 84.94 106 GLU A O 1
ATOM 844 N N . TYR A 1 107 ? -5.564 0.196 -4.094 1.00 86.25 107 TYR A N 1
ATOM 845 C CA . TYR A 1 107 ? -5.376 0.115 -2.652 1.00 86.25 107 TYR A CA 1
ATOM 846 C C . TYR A 1 107 ? -6.700 -0.252 -2.001 1.00 86.25 107 TYR A C 1
ATOM 848 O O . TYR A 1 107 ? -7.718 0.392 -2.248 1.00 86.25 107 TYR A O 1
ATOM 856 N N . ARG A 1 108 ? -6.694 -1.279 -1.154 1.00 86.88 108 ARG A N 1
ATOM 857 C CA . ARG A 1 108 ? -7.891 -1.788 -0.478 1.00 86.88 108 ARG A CA 1
ATOM 858 C C . ARG A 1 108 ? -7.698 -1.782 1.023 1.00 86.88 108 ARG A C 1
ATOM 860 O O . ARG A 1 108 ? -6.650 -2.205 1.498 1.00 86.88 108 ARG A O 1
ATOM 867 N N . VAL A 1 109 ? -8.731 -1.377 1.756 1.00 88.69 109 VAL A N 1
ATOM 868 C CA . VAL A 1 109 ? -8.809 -1.555 3.211 1.00 88.69 109 VAL A CA 1
ATOM 869 C C . VAL A 1 109 ? -9.780 -2.692 3.486 1.00 88.69 109 VAL A C 1
ATOM 871 O O . VAL A 1 109 ? -10.942 -2.655 3.068 1.00 88.69 109 VAL A O 1
ATOM 874 N N . ILE A 1 110 ? -9.293 -3.708 4.183 1.00 88.56 110 ILE A N 1
ATOM 875 C CA . ILE A 1 110 ? -10.053 -4.878 4.599 1.00 88.56 110 ILE A CA 1
ATOM 876 C C . ILE A 1 110 ? -10.197 -4.838 6.117 1.00 88.56 110 ILE A C 1
ATOM 878 O O . ILE A 1 110 ? -9.203 -4.793 6.835 1.00 88.56 110 ILE A O 1
A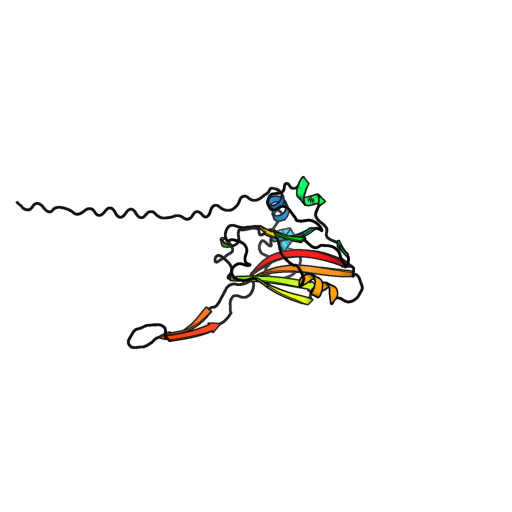TOM 882 N N . GLU A 1 111 ? -11.425 -4.916 6.608 1.00 90.31 111 GLU A N 1
ATOM 883 C CA . GLU A 1 111 ? -11.740 -5.064 8.024 1.00 90.31 111 GLU A CA 1
ATOM 884 C C . GLU A 1 111 ? -12.461 -6.396 8.232 1.00 90.31 111 GLU A C 1
ATOM 886 O O . GLU A 1 111 ? -13.467 -6.675 7.579 1.00 90.31 111 GLU A O 1
ATOM 891 N N . ASN A 1 112 ? -11.954 -7.242 9.135 1.00 82.88 112 ASN A N 1
ATOM 892 C CA . ASN A 1 112 ? -12.572 -8.537 9.464 1.00 82.88 112 ASN A CA 1
ATOM 893 C C . ASN A 1 112 ? -12.902 -9.403 8.223 1.00 82.88 112 ASN A C 1
ATOM 895 O O . ASN A 1 112 ? -13.918 -10.095 8.172 1.00 82.88 112 ASN A O 1
ATOM 899 N N . GLY A 1 113 ? -12.042 -9.350 7.199 1.00 78.00 113 GLY A N 1
ATOM 900 C CA . GLY A 1 113 ? -12.210 -10.082 5.938 1.00 78.00 113 GLY A CA 1
ATOM 901 C C . GLY A 1 113 ? -13.172 -9.438 4.933 1.00 78.00 113 GLY A C 1
ATOM 902 O O . GLY A 1 113 ? -13.344 -9.970 3.838 1.00 78.00 113 GLY A O 1
ATOM 903 N N . LYS A 1 114 ? -13.778 -8.292 5.260 1.00 84.88 114 LYS A N 1
ATOM 904 C CA . LYS A 1 114 ? -14.626 -7.519 4.352 1.00 84.88 114 LYS A CA 1
ATOM 905 C C . LYS A 1 114 ? -13.866 -6.303 3.836 1.00 84.88 114 LYS A C 1
ATOM 907 O O . LYS A 1 114 ? -13.333 -5.520 4.612 1.00 84.88 114 LYS A O 1
ATOM 912 N N . ARG A 1 115 ? -13.862 -6.104 2.518 1.00 87.88 115 ARG A N 1
ATOM 913 C CA . ARG A 1 115 ? -13.376 -4.859 1.915 1.00 87.88 115 ARG A CA 1
ATOM 914 C C . ARG A 1 115 ? -14.326 -3.716 2.268 1.00 87.88 115 ARG A C 1
ATOM 916 O O . ARG A 1 115 ? -15.499 -3.769 1.898 1.00 87.88 115 ARG A O 1
ATOM 923 N N . ILE A 1 116 ? -13.811 -2.715 2.974 1.00 87.69 116 ILE A N 1
ATOM 924 C CA . ILE A 1 116 ? -14.563 -1.529 3.407 1.00 87.69 116 ILE A CA 1
ATOM 925 C C . ILE A 1 116 ? -14.198 -0.279 2.603 1.00 87.69 116 ILE A C 1
ATOM 927 O O . ILE A 1 116 ? -14.996 0.647 2.540 1.00 87.69 116 ILE A O 1
ATOM 931 N N . TYR A 1 117 ? -13.041 -0.277 1.936 1.00 85.50 117 TYR A N 1
ATOM 932 C CA . TYR A 1 117 ? -12.594 0.836 1.102 1.00 85.50 117 TYR A CA 1
ATOM 933 C C . TYR A 1 117 ? -11.710 0.356 -0.052 1.00 85.50 117 TYR A C 1
ATOM 935 O O . TYR A 1 117 ? -11.005 -0.651 0.073 1.00 85.50 117 TYR A O 1
ATOM 943 N N . GLU A 1 118 ? -11.768 1.069 -1.176 1.00 85.50 118 GLU A N 1
ATOM 944 C CA . GLU A 1 118 ? -10.981 0.820 -2.383 1.00 85.50 118 GLU A CA 1
ATOM 945 C C . GLU A 1 118 ? -10.710 2.140 -3.112 1.00 85.50 118 GLU A C 1
ATOM 947 O O . GLU A 1 118 ? -11.626 2.938 -3.306 1.00 85.50 118 GLU A O 1
ATOM 952 N N . ILE A 1 119 ? -9.463 2.354 -3.527 1.00 82.31 119 ILE A N 1
ATOM 953 C CA . ILE A 1 119 ? -9.063 3.480 -4.374 1.00 82.31 119 ILE A CA 1
ATOM 954 C C . ILE A 1 119 ? -8.075 3.018 -5.437 1.00 82.31 119 ILE A C 1
ATOM 956 O O . ILE A 1 119 ? -7.239 2.151 -5.193 1.00 82.31 119 ILE A O 1
ATOM 960 N N . GLU A 1 120 ? -8.163 3.624 -6.613 1.00 84.31 120 GLU A N 1
ATOM 961 C CA . GLU A 1 120 ? -7.292 3.336 -7.742 1.00 84.31 120 GLU A CA 1
ATOM 962 C C . GLU A 1 120 ? -6.366 4.519 -8.039 1.00 84.31 120 GLU A C 1
ATOM 964 O O . GLU A 1 120 ? -6.805 5.666 -8.106 1.00 84.31 120 GLU A O 1
ATOM 969 N N . SER A 1 121 ? -5.092 4.232 -8.291 1.00 82.56 121 SER A N 1
ATOM 970 C CA . SER A 1 121 ? -4.111 5.179 -8.824 1.00 82.56 121 SER A CA 1
ATOM 971 C C . SER A 1 121 ? -3.770 4.816 -10.264 1.00 82.56 121 SER A C 1
ATOM 973 O O . SER A 1 121 ? -3.582 3.641 -10.584 1.00 82.56 121 SER A O 1
ATOM 975 N N . ARG A 1 122 ? -3.698 5.827 -11.138 1.00 84.38 122 ARG A N 1
ATOM 976 C CA . ARG A 1 122 ? -3.466 5.687 -12.584 1.00 84.38 122 ARG A CA 1
ATOM 977 C C . ARG A 1 122 ? -2.572 6.814 -13.104 1.00 84.38 122 ARG A C 1
ATOM 979 O O . ARG A 1 122 ? -2.500 7.874 -12.484 1.00 84.38 122 ARG A O 1
ATOM 986 N N . GLY A 1 123 ? -1.957 6.610 -14.271 1.00 81.94 123 GLY A N 1
ATOM 987 C CA . GLY A 1 123 ? -1.161 7.639 -14.951 1.00 81.94 123 GLY A CA 1
ATOM 988 C C . GLY A 1 123 ? -0.013 8.151 -14.081 1.00 81.94 123 GLY A C 1
ATOM 989 O O . GLY A 1 123 ? 0.720 7.350 -13.508 1.00 81.94 123 GLY A O 1
ATOM 990 N N . ASP A 1 124 ? 0.102 9.472 -13.943 1.00 82.31 124 ASP A N 1
ATOM 991 C CA . ASP A 1 124 ? 1.193 10.131 -13.205 1.00 82.31 124 ASP A CA 1
ATOM 992 C C . ASP A 1 124 ? 1.171 9.869 -11.686 1.00 82.31 124 ASP A C 1
ATOM 994 O O . ASP A 1 124 ? 2.149 10.147 -11.000 1.00 82.31 124 ASP A O 1
ATOM 998 N N . ALA A 1 125 ? 0.077 9.314 -11.150 1.00 80.94 125 ALA A N 1
ATOM 999 C CA . ALA A 1 125 ? -0.009 8.889 -9.750 1.00 80.94 125 ALA A CA 1
ATOM 1000 C C . ALA A 1 125 ? 0.599 7.493 -9.504 1.00 80.94 125 ALA A C 1
ATOM 1002 O O . ALA A 1 125 ? 0.623 7.014 -8.369 1.00 80.94 125 ALA A O 1
ATOM 1003 N N . LEU A 1 126 ? 1.040 6.798 -10.559 1.00 85.94 126 LEU A N 1
ATOM 1004 C CA . LEU A 1 126 ? 1.726 5.518 -10.429 1.00 85.94 126 LEU A CA 1
ATOM 1005 C C . LEU A 1 126 ? 3.198 5.720 -10.031 1.00 85.94 126 LEU A C 1
ATOM 1007 O O . LEU A 1 126 ? 3.828 6.682 -10.465 1.00 85.94 126 LEU A O 1
ATOM 1011 N N . PRO A 1 127 ? 3.790 4.781 -9.273 1.00 87.69 127 PRO A N 1
ATOM 1012 C CA . PRO A 1 127 ? 5.230 4.761 -9.045 1.00 87.69 127 PRO A CA 1
ATOM 1013 C C . PRO A 1 127 ? 5.991 4.625 -10.367 1.00 87.69 127 PRO A C 1
ATOM 1015 O O . PRO A 1 127 ? 5.502 4.002 -11.311 1.00 87.69 127 PRO A O 1
ATOM 1018 N N . GLU A 1 128 ? 7.220 5.133 -10.427 1.00 89.06 128 GLU A N 1
ATOM 1019 C CA . GLU A 1 128 ? 8.048 4.974 -11.625 1.00 89.06 128 GLU A CA 1
ATOM 1020 C C . GLU A 1 128 ? 8.382 3.489 -11.882 1.00 89.06 128 GLU A C 1
ATOM 1022 O O . GLU A 1 128 ? 8.455 2.655 -10.975 1.00 89.06 128 GLU A O 1
ATOM 1027 N N . SER A 1 129 ? 8.603 3.139 -13.150 1.00 87.31 129 SER A N 1
ATOM 1028 C CA . SER A 1 129 ? 8.786 1.743 -13.583 1.00 87.31 129 SER A CA 1
ATOM 1029 C C . SER A 1 129 ? 10.003 1.027 -12.971 1.00 87.31 129 SER A C 1
ATOM 1031 O O . SER A 1 129 ? 10.036 -0.203 -12.863 1.00 87.31 129 SER A O 1
ATOM 1033 N N . ASP A 1 130 ? 11.018 1.767 -12.551 1.00 88.62 130 ASP A N 1
ATOM 1034 C CA . ASP A 1 130 ? 12.233 1.269 -11.910 1.00 88.62 130 ASP A CA 1
ATOM 1035 C C . ASP A 1 130 ? 12.119 1.226 -10.374 1.00 88.62 130 ASP A C 1
ATOM 1037 O O . ASP A 1 130 ? 13.019 0.707 -9.703 1.00 88.62 130 ASP A O 1
ATOM 1041 N N . TRP A 1 131 ? 11.010 1.704 -9.798 1.00 87.81 131 TRP A N 1
ATOM 1042 C CA . TRP A 1 131 ? 10.801 1.710 -8.354 1.00 87.81 131 TRP A CA 1
ATOM 1043 C C . TRP A 1 131 ? 10.334 0.350 -7.860 1.00 87.81 131 TRP A C 1
ATOM 1045 O O . TRP A 1 131 ? 9.438 -0.273 -8.418 1.00 87.81 131 TRP A O 1
ATOM 1055 N N . SER A 1 132 ? 10.923 -0.099 -6.756 1.00 86.81 132 SER A N 1
ATOM 1056 C CA . SER A 1 132 ? 10.456 -1.262 -5.988 1.00 86.81 132 SER A CA 1
ATOM 1057 C C . SER A 1 132 ? 9.903 -0.860 -4.617 1.00 86.81 132 SER A C 1
ATOM 1059 O O . SER A 1 132 ? 9.417 -1.700 -3.869 1.00 86.81 132 SER A O 1
ATOM 1061 N N . SER A 1 133 ? 9.935 0.427 -4.272 1.00 89.75 133 SER A N 1
ATOM 1062 C CA . SER A 1 133 ? 9.235 0.964 -3.110 1.00 89.75 133 SER A CA 1
ATOM 1063 C C . SER A 1 133 ? 8.763 2.388 -3.362 1.00 89.75 133 SER A C 1
ATOM 1065 O O . SER A 1 133 ? 9.436 3.168 -4.032 1.00 89.75 133 SER A O 1
ATOM 1067 N N . TRP A 1 134 ? 7.611 2.738 -2.801 1.00 89.50 134 TRP A N 1
ATOM 1068 C CA . TRP A 1 134 ? 7.009 4.064 -2.930 1.00 89.50 134 TRP A CA 1
ATOM 1069 C C . TRP A 1 134 ? 6.210 4.394 -1.679 1.00 89.50 134 TRP A C 1
ATOM 1071 O O . TRP A 1 134 ? 5.746 3.493 -0.973 1.00 89.50 134 TRP A O 1
ATOM 1081 N N . LEU A 1 135 ? 6.113 5.685 -1.368 1.00 87.75 135 LEU A N 1
ATOM 1082 C CA . LEU A 1 135 ? 5.185 6.124 -0.337 1.00 87.75 135 LEU A CA 1
ATOM 1083 C C . LEU A 1 135 ? 3.777 5.919 -0.860 1.00 87.75 135 LEU A C 1
ATOM 1085 O O . LEU A 1 135 ? 3.468 6.250 -2.001 1.00 87.75 135 LEU A O 1
ATOM 1089 N N . MET A 1 136 ? 2.939 5.366 -0.004 1.00 79.25 136 MET A N 1
ATOM 1090 C CA . MET A 1 136 ? 1.510 5.457 -0.181 1.00 79.25 136 MET A CA 1
ATOM 1091 C C . MET A 1 136 ? 1.121 6.835 0.319 1.00 79.25 136 MET A C 1
ATOM 1093 O O . MET A 1 136 ? 1.004 7.054 1.525 1.00 79.25 136 MET A O 1
ATOM 1097 N N . GLU A 1 137 ? 0.949 7.770 -0.606 1.00 61.38 137 GLU A N 1
ATOM 1098 C CA . GLU A 1 137 ? 0.169 8.956 -0.299 1.00 61.38 137 GLU A CA 1
ATOM 1099 C C . GLU A 1 137 ? -1.280 8.494 -0.115 1.00 61.38 137 GLU A C 1
ATOM 1101 O O . GLU A 1 137 ? -2.031 8.347 -1.072 1.00 61.38 137 GLU A O 1
ATOM 1106 N N . LEU A 1 138 ? -1.672 8.223 1.132 1.00 58.78 138 LEU A N 1
ATOM 1107 C CA . LEU A 1 138 ? -3.078 8.047 1.502 1.00 58.78 138 LEU A CA 1
ATOM 1108 C C . LEU A 1 138 ? -3.598 9.174 2.419 1.00 58.78 138 LEU A C 1
ATOM 1110 O O . LEU A 1 138 ? -4.017 8.901 3.544 1.00 58.78 138 LEU A O 1
ATOM 1114 N N . PRO A 1 139 ? -3.593 10.445 1.978 1.00 54.56 139 PRO A N 1
ATOM 1115 C CA . PRO A 1 139 ? -4.216 11.544 2.706 1.00 54.56 139 PRO A CA 1
ATOM 1116 C C . PRO A 1 139 ? -5.690 11.777 2.315 1.00 54.56 139 PRO A C 1
ATOM 1118 O O . PRO A 1 139 ? -6.131 11.502 1.202 1.00 54.56 139 PRO A O 1
ATOM 1121 N N . SER A 1 140 ? -6.446 12.344 3.259 1.00 60.78 140 SER A N 1
ATOM 1122 C CA . SER A 1 140 ? -7.894 12.645 3.269 1.00 60.78 140 SER A CA 1
ATOM 1123 C C . SER A 1 140 ? -8.857 11.468 3.068 1.00 60.78 140 SER A C 1
ATOM 1125 O O . SER A 1 140 ? -9.739 11.276 3.900 1.00 60.78 140 SER A O 1
ATOM 1127 N N . ASP A 1 141 ? -8.694 10.637 2.041 1.00 61.59 141 ASP A N 1
ATOM 1128 C CA . ASP A 1 141 ? -9.676 9.587 1.766 1.00 61.59 141 ASP A CA 1
ATOM 1129 C C . ASP A 1 141 ? -9.531 8.367 2.691 1.00 61.59 141 ASP A C 1
ATOM 1131 O O . ASP A 1 141 ? -10.533 7.745 3.045 1.00 61.59 141 ASP A O 1
ATOM 1135 N N . LEU A 1 142 ? -8.309 8.055 3.149 1.00 67.31 142 LEU A N 1
ATOM 1136 C CA . LEU A 1 142 ? -8.102 7.043 4.195 1.00 67.31 142 LEU A CA 1
ATOM 1137 C C . LEU A 1 142 ? -8.586 7.553 5.556 1.00 67.31 142 LEU A C 1
ATOM 1139 O O . LEU A 1 142 ? -9.199 6.795 6.301 1.00 67.31 142 LEU A O 1
ATOM 1143 N N . GLN A 1 143 ? -8.379 8.845 5.837 1.00 71.62 143 GLN A N 1
ATOM 1144 C CA . GLN A 1 143 ? -8.949 9.486 7.021 1.00 71.62 143 GLN A CA 1
ATOM 1145 C C . GLN A 1 143 ? -10.473 9.347 7.003 1.00 71.62 143 GLN A C 1
ATOM 1147 O O . GLN A 1 143 ? -11.030 8.843 7.965 1.00 71.62 143 GLN A O 1
ATOM 1152 N N . ARG A 1 144 ? -11.136 9.652 5.876 1.00 78.94 144 ARG A N 1
ATOM 1153 C CA . ARG A 1 144 ? -12.584 9.440 5.722 1.00 78.94 144 ARG A CA 1
ATOM 1154 C C . ARG A 1 144 ? -12.983 7.978 5.945 1.00 78.94 144 ARG A C 1
ATOM 1156 O O . ARG A 1 144 ? -13.946 7.723 6.656 1.00 78.94 144 ARG A O 1
ATOM 1163 N N . CYS A 1 145 ? -12.246 7.020 5.376 1.00 83.25 145 CYS A N 1
ATOM 1164 C CA . CYS A 1 145 ? -12.505 5.594 5.607 1.00 83.25 145 CYS A CA 1
ATOM 1165 C C . CYS A 1 145 ? -12.458 5.239 7.102 1.00 83.25 145 CYS A C 1
ATOM 1167 O O . CYS A 1 145 ? -13.294 4.472 7.573 1.00 83.25 145 CYS A O 1
ATOM 1169 N N . PHE A 1 146 ? -11.483 5.764 7.843 1.00 85.56 146 PHE A N 1
ATOM 1170 C CA . PHE A 1 146 ? -11.342 5.501 9.273 1.00 85.56 146 PHE A CA 1
ATOM 1171 C C . PHE A 1 146 ? -12.379 6.273 10.108 1.00 85.56 146 PHE A C 1
ATOM 1173 O O . PHE A 1 146 ? -12.942 5.729 11.057 1.00 85.56 146 PHE A O 1
ATOM 1180 N N . ASP A 1 147 ? -12.723 7.493 9.701 1.00 83.25 147 ASP A N 1
ATOM 1181 C CA . ASP A 1 147 ? -13.763 8.327 10.310 1.00 83.25 147 ASP A CA 1
ATOM 1182 C C . ASP A 1 147 ? -15.174 7.740 10.130 1.00 83.25 147 ASP A C 1
ATOM 1184 O O . ASP A 1 147 ? -16.083 8.086 10.882 1.00 83.25 147 ASP A O 1
ATOM 1188 N N . GLU A 1 148 ? -15.384 6.830 9.180 1.00 88.31 148 GLU A N 1
ATOM 1189 C CA . GLU A 1 148 ? -16.659 6.128 8.980 1.00 88.31 148 GLU A CA 1
ATOM 1190 C C . GLU A 1 148 ? -16.775 4.826 9.793 1.00 88.31 148 GLU A C 1
ATOM 1192 O O . GLU A 1 148 ? -17.876 4.285 9.932 1.00 88.31 148 GLU A O 1
ATOM 1197 N N . LEU A 1 149 ? -15.677 4.330 10.379 1.00 90.25 149 LEU A N 1
ATOM 1198 C CA . LEU A 1 149 ? -15.711 3.158 11.260 1.00 90.25 149 LEU A CA 1
ATOM 1199 C C . LEU A 1 149 ? -16.510 3.456 12.544 1.00 90.25 149 LEU A C 1
ATOM 1201 O O . LEU A 1 149 ? -16.522 4.597 13.008 1.00 90.25 149 LEU A O 1
ATOM 1205 N N . PRO A 1 150 ? -17.207 2.478 13.144 1.00 92.62 150 PRO A N 1
ATOM 1206 C CA . PRO A 1 150 ? -17.813 2.676 14.460 1.00 92.62 150 PRO A CA 1
ATOM 1207 C C . PRO A 1 150 ? -16.735 2.894 15.538 1.00 92.62 150 PRO A C 1
ATOM 1209 O O . PRO A 1 150 ? -15.573 2.610 15.301 1.00 92.62 150 PRO A O 1
ATOM 1212 N N . GLU A 1 151 ? -17.100 3.400 16.718 1.00 95.44 151 GLU A N 1
ATOM 1213 C CA . GLU A 1 151 ? -16.154 3.526 17.843 1.00 95.44 151 GLU A CA 1
ATOM 1214 C C . GLU A 1 151 ? -15.604 2.151 18.255 1.00 95.44 151 GLU A C 1
ATOM 1216 O O . GLU A 1 151 ? -16.362 1.172 18.322 1.00 95.44 151 GLU A O 1
ATOM 1221 N N . GLY A 1 152 ? -14.311 2.080 18.588 1.00 94.31 152 GLY A N 1
ATOM 1222 C CA . GLY A 1 152 ? -13.678 0.849 19.051 1.00 94.31 152 GLY A CA 1
ATOM 1223 C C . GLY A 1 152 ? -12.340 0.523 18.392 1.00 94.31 152 GLY A C 1
ATOM 1224 O O . GLY A 1 152 ? -11.612 1.372 17.886 1.00 94.31 152 GLY A O 1
ATOM 1225 N N . THR A 1 153 ? -11.957 -0.752 18.480 1.00 95.75 153 THR A N 1
ATOM 1226 C CA . THR A 1 153 ? -10.676 -1.254 17.969 1.00 95.75 153 THR A CA 1
ATOM 1227 C C . THR A 1 153 ? -10.890 -2.099 16.721 1.00 95.75 153 THR A C 1
ATOM 1229 O O . THR A 1 153 ? -11.572 -3.125 16.761 1.00 95.75 153 THR A O 1
ATOM 1232 N N . HIS A 1 154 ? -10.243 -1.698 15.633 1.00 93.75 154 HIS A N 1
ATOM 1233 C CA . HIS A 1 154 ? -10.393 -2.265 14.301 1.00 93.75 154 HIS A CA 1
ATOM 1234 C C . HIS A 1 154 ? -9.089 -2.912 13.856 1.00 93.75 154 HIS A C 1
ATOM 1236 O O . HIS A 1 154 ? -8.036 -2.276 13.846 1.00 93.75 154 HIS A O 1
ATOM 1242 N N . ASN A 1 155 ? -9.162 -4.179 13.455 1.00 91.62 155 ASN A N 1
ATOM 1243 C CA . ASN A 1 155 ? -8.044 -4.862 12.815 1.00 91.62 155 ASN A CA 1
ATOM 1244 C C . ASN A 1 155 ? -8.188 -4.683 11.308 1.00 91.62 155 ASN A C 1
ATOM 1246 O O . ASN A 1 155 ? -9.077 -5.277 10.688 1.00 91.62 155 ASN A O 1
ATOM 1250 N N . LEU A 1 156 ? -7.329 -3.843 10.744 1.00 90.38 156 LEU A N 1
ATOM 1251 C CA . LEU A 1 156 ? -7.380 -3.451 9.347 1.00 90.38 156 LEU A CA 1
ATOM 1252 C C . LEU A 1 156 ? -6.187 -4.034 8.603 1.00 90.38 156 LEU A C 1
ATOM 1254 O O . LEU A 1 156 ? -5.059 -4.034 9.089 1.00 90.38 156 LEU A O 1
ATOM 1258 N N . ARG A 1 157 ? -6.439 -4.483 7.382 1.00 90.12 157 ARG A N 1
ATOM 1259 C CA . ARG A 1 157 ? -5.414 -4.896 6.434 1.00 90.12 157 ARG A CA 1
ATOM 1260 C C . ARG A 1 157 ? -5.475 -3.982 5.230 1.00 90.12 157 ARG A C 1
ATOM 1262 O O . ARG A 1 157 ? -6.527 -3.845 4.610 1.00 90.12 157 ARG A O 1
ATOM 1269 N N . ILE A 1 158 ? -4.342 -3.390 4.891 1.00 88.31 158 ILE A N 1
ATOM 1270 C CA . ILE A 1 158 ? -4.181 -2.626 3.662 1.00 88.31 158 ILE A CA 1
ATOM 1271 C C . ILE A 1 158 ? -3.546 -3.536 2.630 1.00 88.31 158 ILE A C 1
ATOM 1273 O O . ILE A 1 158 ? -2.466 -4.074 2.866 1.00 88.31 158 ILE A O 1
ATOM 1277 N N . GLU A 1 159 ? -4.201 -3.693 1.491 1.00 88.00 159 GLU A N 1
ATOM 1278 C CA . GLU A 1 159 ? -3.696 -4.473 0.370 1.00 88.00 159 GLU A CA 1
ATOM 1279 C C . GLU A 1 159 ? -3.434 -3.575 -0.831 1.00 88.00 159 GLU A C 1
ATOM 1281 O O . GLU A 1 159 ? -4.172 -2.626 -1.091 1.00 88.00 159 GLU A O 1
ATOM 1286 N N . VAL A 1 160 ? -2.387 -3.909 -1.576 1.00 87.31 160 VAL A N 1
ATOM 1287 C CA . VAL A 1 160 ? -1.981 -3.238 -2.803 1.00 87.31 160 VAL A CA 1
ATOM 1288 C C . VAL A 1 160 ? -2.026 -4.259 -3.917 1.00 87.31 160 VAL A C 1
ATOM 1290 O O . VAL A 1 160 ? -1.350 -5.290 -3.865 1.00 87.31 160 VAL A O 1
ATOM 1293 N N . TRP A 1 161 ? -2.810 -3.959 -4.934 1.00 85.56 161 TRP A N 1
ATOM 1294 C CA . TRP A 1 161 ? -3.040 -4.832 -6.063 1.00 85.56 161 TRP A CA 1
ATOM 1295 C C . TRP A 1 161 ? -2.673 -4.107 -7.351 1.00 85.56 161 TRP A C 1
ATOM 1297 O O . TRP A 1 161 ? -2.815 -2.895 -7.463 1.00 85.56 161 TRP A O 1
ATOM 1307 N N . SER A 1 162 ? -2.173 -4.853 -8.327 1.00 81.56 162 SER A N 1
ATOM 1308 C CA . SER A 1 162 ? -1.940 -4.337 -9.672 1.00 81.56 162 SER A CA 1
ATOM 1309 C C . SER A 1 162 ? -3.020 -4.835 -10.605 1.00 81.56 162 SER A C 1
ATOM 1311 O O . SER A 1 162 ? -3.371 -6.019 -10.590 1.00 81.56 162 SER A O 1
ATOM 1313 N N . ALA A 1 163 ? -3.480 -3.940 -11.466 1.00 76.50 163 ALA A N 1
ATOM 1314 C CA . ALA A 1 163 ? -4.257 -4.306 -12.625 1.00 76.50 163 ALA A CA 1
ATOM 1315 C C . ALA A 1 163 ? -3.542 -3.822 -13.891 1.00 76.50 163 ALA A C 1
ATOM 1317 O O . ALA A 1 163 ? -3.090 -2.683 -14.031 1.00 76.50 163 ALA A O 1
ATOM 1318 N N . ARG A 1 164 ? -3.431 -4.761 -14.819 1.00 65.88 164 ARG A N 1
ATOM 1319 C CA . ARG A 1 164 ? -3.485 -4.514 -16.257 1.00 65.88 164 ARG A CA 1
ATOM 1320 C C . ARG A 1 164 ? -4.865 -5.073 -16.611 1.00 65.88 164 ARG A C 1
ATOM 1322 O O . ARG A 1 164 ? -5.279 -6.045 -16.009 1.00 65.88 164 ARG A O 1
ATOM 1329 N N . THR A 1 165 ? -5.708 -4.529 -17.451 1.00 54.75 165 THR A N 1
ATOM 1330 C CA . THR A 1 165 ? -5.538 -4.555 -18.892 1.00 54.75 165 THR A CA 1
ATOM 1331 C C . THR A 1 165 ? -6.863 -4.063 -19.454 1.00 54.75 165 THR A C 1
ATOM 1333 O O . THR A 1 165 ? -7.926 -4.283 -18.874 1.00 54.75 165 THR A O 1
ATOM 1336 N N . VAL A 1 166 ? -6.800 -3.511 -20.652 1.00 49.38 166 VAL A N 1
ATOM 1337 C CA . VAL A 1 166 ? -7.938 -3.355 -21.535 1.00 49.38 166 VAL A CA 1
ATOM 1338 C C . VAL A 1 166 ? -7.727 -4.298 -22.721 1.00 49.38 166 VAL A C 1
ATOM 1340 O O . VAL A 1 166 ? -6.867 -4.030 -23.556 1.00 49.38 166 VAL A O 1
ATOM 1343 N N . GLU A 1 167 ? -8.460 -5.406 -22.804 1.00 50.25 167 GLU A N 1
ATOM 1344 C CA . GLU A 1 167 ? -8.344 -6.336 -23.933 1.00 50.25 167 GLU A CA 1
ATOM 1345 C C . GLU A 1 167 ? -9.333 -5.936 -25.027 1.00 50.25 167 GLU A C 1
ATOM 1347 O O . GLU A 1 167 ? -10.525 -5.823 -24.760 1.00 50.25 167 GLU A O 1
ATOM 1352 N N . VAL A 1 168 ? -8.863 -5.673 -26.252 1.00 57.16 168 VAL A N 1
ATOM 1353 C CA . VAL A 1 168 ? -9.746 -5.399 -27.396 1.00 57.16 168 VAL A CA 1
ATOM 1354 C C . VAL A 1 168 ? -10.330 -6.721 -27.886 1.00 57.16 168 VAL A C 1
ATOM 1356 O O . VAL A 1 168 ? -9.655 -7.489 -28.560 1.00 57.16 168 VAL A O 1
ATOM 1359 N N . LEU A 1 169 ? -11.592 -6.978 -27.552 1.00 59.66 169 LEU A N 1
ATOM 1360 C CA . LEU A 1 169 ? -12.300 -8.202 -27.939 1.00 59.66 169 LEU A CA 1
ATOM 1361 C C . LEU A 1 169 ? -12.658 -8.252 -29.414 1.00 59.66 169 LEU A C 1
ATOM 1363 O O . LEU A 1 169 ? -12.681 -9.308 -30.03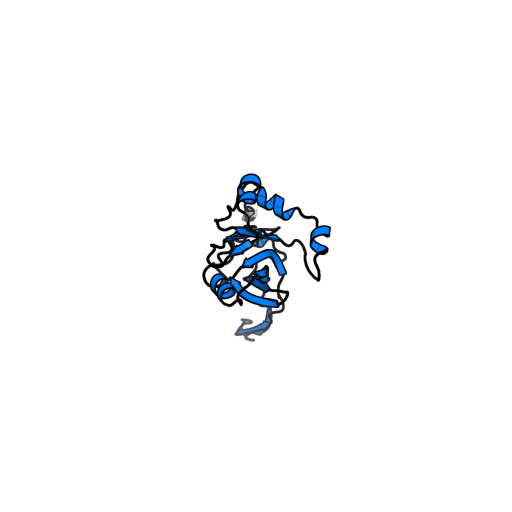4 1.00 59.66 169 LEU A O 1
ATOM 1367 N N . THR A 1 170 ? -13.055 -7.109 -29.955 1.00 64.94 170 THR A N 1
ATOM 1368 C CA . THR A 1 170 ? -13.484 -6.991 -31.342 1.00 64.94 170 THR A CA 1
ATOM 1369 C C . THR A 1 170 ? -12.901 -5.710 -31.883 1.00 64.94 170 THR A C 1
ATOM 1371 O O . THR A 1 170 ? -13.084 -4.653 -31.285 1.00 64.94 170 THR A O 1
ATOM 1374 N N . GLU A 1 171 ? -12.214 -5.812 -33.012 1.00 76.69 171 GLU A N 1
ATOM 1375 C CA . GLU A 1 171 ? -11.734 -4.680 -33.789 1.00 76.69 171 GLU A CA 1
ATOM 1376 C C . GLU A 1 171 ? -12.564 -4.603 -35.073 1.00 76.69 171 GLU A C 1
ATOM 1378 O O . GLU A 1 171 ? -12.630 -5.565 -35.841 1.00 76.69 171 GLU A O 1
ATOM 1383 N N . TRP A 1 172 ? -13.208 -3.465 -35.317 1.00 79.44 172 TRP A N 1
ATOM 1384 C CA . TRP A 1 172 ? -13.848 -3.201 -36.601 1.00 79.44 172 TRP A CA 1
ATOM 1385 C C . TRP A 1 172 ? -12.887 -2.415 -37.475 1.00 79.44 172 TRP A C 1
ATOM 1387 O O . TRP A 1 172 ? -12.394 -1.359 -37.071 1.00 79.44 172 TRP A O 1
ATOM 1397 N N . LYS A 1 173 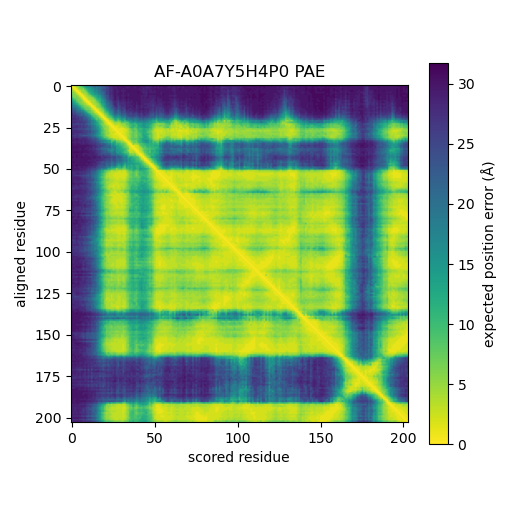? -12.651 -2.920 -38.685 1.00 80.44 173 LYS A N 1
ATOM 1398 C CA . LYS A 1 173 ? -11.820 -2.271 -39.695 1.00 80.44 173 LYS A CA 1
ATOM 1399 C C . LYS A 1 173 ? -12.654 -1.813 -40.880 1.00 80.44 173 LYS A C 1
ATOM 1401 O O . LYS A 1 173 ? -13.581 -2.501 -41.309 1.00 80.44 173 LYS A O 1
ATOM 1406 N N . ASP A 1 174 ? -12.295 -0.657 -41.413 1.00 74.50 174 ASP A N 1
ATOM 1407 C CA . ASP A 1 174 ? -12.766 -0.200 -42.708 1.00 74.50 174 ASP A CA 1
ATOM 1408 C C . ASP A 1 174 ? -12.248 -1.148 -43.796 1.00 74.50 174 ASP A C 1
ATOM 1410 O O . ASP A 1 174 ? -11.051 -1.421 -43.896 1.00 74.50 174 ASP A O 1
ATOM 1414 N N . ARG A 1 175 ? -13.164 -1.681 -44.604 1.00 77.62 175 ARG A N 1
ATOM 1415 C CA . ARG A 1 175 ? -12.864 -2.754 -45.558 1.00 77.62 175 ARG A CA 1
ATOM 1416 C C . ARG A 1 175 ? -11.996 -2.294 -46.733 1.00 77.62 175 ARG A C 1
ATOM 1418 O O . ARG A 1 175 ? -11.344 -3.128 -47.353 1.00 77.62 175 ARG A O 1
ATOM 1425 N N . GLU A 1 176 ? -12.007 -1.004 -47.056 1.00 77.81 176 GLU A N 1
ATOM 1426 C CA . GLU A 1 176 ? -11.278 -0.448 -48.200 1.00 77.81 176 GLU A CA 1
ATOM 1427 C C . GLU A 1 176 ? -9.854 -0.035 -47.821 1.00 77.81 176 GLU A C 1
ATOM 1429 O O . GLU A 1 176 ? -8.942 -0.107 -48.644 1.00 77.81 176 GLU A O 1
ATOM 1434 N N . THR A 1 177 ? -9.652 0.372 -46.568 1.00 83.56 177 THR A N 1
ATOM 1435 C CA . THR A 1 177 ? -8.383 0.933 -46.088 1.00 83.56 177 THR A CA 1
ATOM 1436 C C . THR A 1 177 ? -7.636 0.047 -45.087 1.00 83.56 177 THR A C 1
ATOM 1438 O O . THR A 1 177 ? -6.500 0.371 -44.746 1.00 83.56 177 THR A O 1
ATOM 1441 N N . ASP A 1 178 ? -8.258 -1.038 -44.608 1.00 80.38 178 ASP A N 1
ATOM 1442 C CA . ASP A 1 178 ? -7.802 -1.904 -43.501 1.00 80.38 178 ASP A CA 1
ATOM 1443 C C . ASP A 1 178 ? -7.501 -1.140 -42.192 1.00 80.38 178 ASP A C 1
ATOM 1445 O O . ASP A 1 178 ? -6.813 -1.631 -41.295 1.00 80.38 178 ASP A O 1
ATOM 1449 N N . LYS A 1 179 ? -8.025 0.086 -42.057 1.00 66.31 179 LYS A N 1
ATOM 1450 C CA . LYS A 1 179 ? -7.834 0.926 -40.870 1.00 66.31 179 LYS A CA 1
ATOM 1451 C C . LYS A 1 179 ? -8.892 0.635 -39.817 1.00 66.31 179 LYS A C 1
ATOM 1453 O O . LYS A 1 179 ? -10.070 0.495 -40.132 1.00 66.31 179 LYS A O 1
ATOM 1458 N N . THR A 1 180 ? -8.485 0.625 -38.555 1.00 69.94 180 THR A N 1
ATOM 1459 C CA . THR A 1 180 ? -9.380 0.490 -37.404 1.00 69.94 180 THR A CA 1
ATOM 1460 C C . THR A 1 180 ? -10.382 1.648 -37.345 1.00 69.94 180 THR A C 1
ATOM 1462 O O . THR A 1 180 ? -9.986 2.812 -37.289 1.00 69.94 180 THR A O 1
ATOM 1465 N N . VAL A 1 181 ? -11.679 1.330 -37.322 1.00 76.69 181 VAL A N 1
ATOM 1466 C CA . VAL A 1 181 ? -12.790 2.293 -37.182 1.00 76.69 181 VAL A CA 1
ATOM 1467 C C . VAL A 1 181 ? -13.540 2.166 -35.855 1.00 76.69 181 VAL A C 1
ATOM 1469 O O . VAL A 1 181 ? -14.322 3.048 -35.511 1.00 76.69 181 VAL A O 1
ATOM 1472 N N . GLY A 1 182 ? -13.283 1.116 -35.071 1.00 59.16 182 GLY A N 1
ATOM 1473 C CA . GLY A 1 182 ? -13.790 1.002 -33.703 1.00 59.16 182 GLY A CA 1
ATOM 1474 C C . GLY A 1 182 ? -13.359 -0.288 -33.008 1.00 59.16 182 GLY A C 1
ATOM 1475 O O . GLY A 1 182 ? -12.790 -1.175 -33.643 1.00 59.16 182 GLY A O 1
ATOM 1476 N N . PHE A 1 183 ? -13.676 -0.416 -31.716 1.00 64.00 183 PHE A N 1
ATOM 1477 C CA . PHE A 1 183 ? -13.445 -1.646 -30.953 1.00 64.00 183 PHE A CA 1
ATOM 1478 C C . PHE A 1 183 ? -14.409 -1.836 -29.765 1.00 64.00 183 PHE A C 1
ATOM 1480 O O . PHE A 1 183 ? -14.926 -0.857 -29.225 1.00 64.00 183 PHE A O 1
ATOM 1487 N N . THR A 1 184 ? -14.589 -3.081 -29.303 1.00 44.06 184 THR A N 1
ATOM 1488 C CA . THR A 1 184 ? -15.090 -3.410 -27.949 1.00 44.06 184 THR A CA 1
ATOM 1489 C C . THR A 1 184 ? -13.958 -3.888 -27.052 1.00 44.06 184 THR A C 1
ATOM 1491 O O . THR A 1 184 ? -12.983 -4.454 -27.545 1.00 44.06 184 THR A O 1
ATOM 1494 N N . LYS A 1 185 ? -14.093 -3.705 -25.733 1.00 56.81 185 LYS A N 1
ATOM 1495 C CA . LYS A 1 185 ? -13.080 -4.115 -24.754 1.00 56.81 185 LYS A CA 1
ATOM 1496 C C . LYS A 1 185 ? -13.663 -4.993 -23.641 1.00 56.81 185 LYS A C 1
ATOM 1498 O O . LYS A 1 185 ? -14.706 -4.627 -23.103 1.00 56.81 185 LYS A O 1
ATOM 1503 N N . GLU A 1 186 ? -12.994 -6.094 -23.291 1.00 44.59 186 GLU A N 1
ATOM 1504 C CA . GLU A 1 186 ? -13.214 -6.845 -22.039 1.00 44.59 186 GLU A CA 1
ATOM 1505 C C . GLU A 1 186 ? -12.098 -6.552 -21.051 1.00 44.59 186 GLU A C 1
ATOM 1507 O O . GLU A 1 186 ? -11.019 -6.067 -21.393 1.00 44.59 186 GLU A O 1
ATOM 1512 N N . ASN A 1 187 ? -12.389 -6.851 -19.795 1.00 49.03 187 ASN A N 1
ATOM 1513 C CA . ASN A 1 187 ? -11.522 -6.575 -18.671 1.00 49.03 187 ASN A CA 1
ATOM 1514 C C . ASN A 1 187 ? -11.218 -7.909 -17.968 1.00 49.03 187 ASN A C 1
ATOM 1516 O O . ASN A 1 187 ? -11.733 -8.165 -16.881 1.00 49.03 187 ASN A O 1
ATOM 1520 N N . GLU A 1 188 ? -10.447 -8.793 -18.614 1.00 42.88 188 GLU A N 1
ATOM 1521 C CA . GLU A 1 188 ? -10.099 -10.118 -18.060 1.00 42.88 188 GLU A CA 1
ATOM 1522 C C . GLU A 1 188 ? -8.880 -10.107 -17.107 1.00 42.88 188 GLU A C 1
ATOM 1524 O O . GLU A 1 188 ? -8.608 -11.087 -16.421 1.00 42.88 188 GLU A O 1
ATOM 1529 N N . GLY A 1 189 ? -8.143 -9.001 -16.972 1.00 49.91 189 GLY A N 1
ATOM 1530 C CA . GLY A 1 189 ? -6.839 -8.977 -16.282 1.00 49.91 189 GLY A CA 1
ATOM 1531 C C . GLY A 1 189 ? -6.850 -8.735 -14.766 1.00 49.91 189 GLY A C 1
ATOM 1532 O O . GLY A 1 189 ? -5.888 -8.188 -14.222 1.00 49.91 189 GLY A O 1
ATOM 1533 N N . ARG A 1 190 ? -7.929 -9.074 -14.057 1.00 47.50 190 ARG A N 1
ATOM 1534 C CA . ARG A 1 190 ? -8.090 -8.665 -12.656 1.00 47.50 190 ARG A CA 1
ATOM 1535 C C . ARG A 1 190 ? -7.027 -9.267 -11.717 1.00 47.50 190 ARG A C 1
ATOM 1537 O O . ARG A 1 190 ? -7.069 -10.440 -11.378 1.00 47.50 190 ARG A O 1
ATOM 1544 N N . ILE A 1 191 ? -6.196 -8.356 -11.197 1.00 57.31 191 ILE A N 1
ATOM 1545 C CA . ILE A 1 191 ? -5.742 -8.287 -9.805 1.00 57.31 191 ILE A CA 1
ATOM 1546 C C . ILE A 1 191 ? -4.578 -9.240 -9.439 1.00 57.31 191 ILE A C 1
ATOM 1548 O O . ILE A 1 191 ? -4.767 -10.305 -8.859 1.00 57.31 191 ILE A O 1
ATOM 1552 N N . LYS A 1 192 ? -3.328 -8.810 -9.695 1.00 74.56 192 LYS A N 1
ATOM 1553 C CA . LYS A 1 192 ? -2.134 -9.444 -9.098 1.00 74.56 192 LYS A CA 1
ATOM 1554 C C . LYS A 1 192 ? -1.773 -8.760 -7.793 1.00 74.56 192 LYS A C 1
ATOM 1556 O O . LYS A 1 192 ? -1.516 -7.553 -7.766 1.00 74.56 192 LYS A O 1
ATOM 1561 N N . PHE A 1 193 ? -1.741 -9.545 -6.727 1.00 76.38 193 PHE A N 1
ATOM 1562 C CA . PHE A 1 193 ? -1.377 -9.088 -5.397 1.00 76.38 193 PHE A CA 1
ATOM 1563 C C . PHE A 1 193 ? 0.065 -8.569 -5.396 1.00 76.38 193 PHE A C 1
ATOM 1565 O O . PHE A 1 193 ? 0.973 -9.287 -5.814 1.00 76.38 193 PHE A O 1
ATOM 1572 N N . ILE A 1 194 ? 0.281 -7.331 -4.944 1.00 82.25 194 ILE A N 1
ATOM 1573 C CA . ILE A 1 194 ? 1.623 -6.750 -4.834 1.00 82.25 194 ILE A CA 1
ATOM 1574 C C . ILE A 1 194 ? 2.123 -6.844 -3.400 1.00 82.25 194 ILE A C 1
ATOM 1576 O O . ILE A 1 194 ? 3.196 -7.393 -3.177 1.00 82.25 194 ILE A O 1
ATOM 1580 N N . ALA A 1 195 ? 1.388 -6.286 -2.438 1.00 85.94 195 ALA A N 1
ATOM 1581 C CA . ALA A 1 195 ? 1.836 -6.158 -1.055 1.00 85.94 195 ALA A CA 1
ATOM 1582 C C . ALA A 1 195 ? 0.659 -5.995 -0.091 1.00 85.94 195 ALA A C 1
ATOM 1584 O O . ALA A 1 195 ? -0.412 -5.546 -0.491 1.00 85.94 195 ALA A O 1
ATOM 1585 N N . ALA A 1 196 ? 0.867 -6.298 1.191 1.00 87.56 196 ALA A N 1
ATOM 1586 C CA . ALA A 1 196 ? -0.060 -5.881 2.241 1.00 87.56 196 ALA A CA 1
ATOM 1587 C C . ALA A 1 196 ? 0.653 -5.576 3.554 1.00 87.56 196 ALA A C 1
ATOM 1589 O O . ALA A 1 196 ? 1.811 -5.951 3.761 1.00 87.56 196 ALA A O 1
ATOM 1590 N N . GLY A 1 197 ? -0.075 -4.908 4.437 1.00 86.94 197 GLY A N 1
ATOM 1591 C CA . GLY A 1 197 ? 0.313 -4.657 5.812 1.00 86.94 197 GLY A CA 1
ATOM 1592 C C . GLY A 1 197 ? -0.918 -4.599 6.702 1.00 86.94 197 GLY A C 1
ATOM 1593 O O . GLY A 1 197 ? -1.987 -4.174 6.266 1.00 86.94 197 GLY A O 1
ATOM 1594 N N . ASP A 1 198 ? -0.754 -5.034 7.943 1.00 88.50 198 ASP A N 1
ATOM 1595 C CA . ASP A 1 198 ? -1.819 -5.065 8.939 1.00 88.50 198 ASP A CA 1
ATOM 1596 C C . ASP A 1 198 ? -1.587 -3.956 9.978 1.00 88.50 198 ASP A C 1
ATOM 1598 O O . ASP A 1 198 ? -0.451 -3.719 10.402 1.00 88.50 198 ASP A O 1
ATOM 1602 N N . ILE A 1 199 ? -2.666 -3.291 10.388 1.00 90.25 199 ILE A N 1
ATOM 1603 C CA . ILE A 1 199 ? -2.686 -2.281 11.448 1.00 90.25 199 ILE A CA 1
ATOM 1604 C C . ILE A 1 199 ? -3.857 -2.518 12.401 1.00 90.25 199 ILE A C 1
ATOM 1606 O O . ILE A 1 199 ? -4.881 -3.104 12.053 1.00 90.25 199 ILE A O 1
ATOM 1610 N N . VAL A 1 200 ? -3.709 -1.990 13.605 1.00 93.62 200 VAL A N 1
ATOM 1611 C CA . VAL A 1 200 ? -4.764 -1.815 14.591 1.00 93.62 200 VAL A CA 1
ATOM 1612 C C . VAL A 1 200 ? -5.116 -0.336 14.613 1.00 93.62 200 VAL A C 1
ATOM 1614 O O . VAL A 1 200 ? -4.265 0.499 14.914 1.00 93.62 200 VAL A O 1
ATOM 1617 N N . TYR A 1 201 ? -6.358 -0.009 14.290 1.00 92.75 201 TYR A N 1
ATOM 1618 C CA . TYR A 1 201 ? -6.876 1.346 14.395 1.00 92.75 201 TYR A CA 1
ATOM 1619 C C . TYR A 1 201 ? -7.820 1.447 15.590 1.00 92.75 201 TYR A C 1
ATOM 1621 O O . TYR A 1 201 ? -8.736 0.638 15.726 1.00 92.75 201 TYR A O 1
ATOM 1629 N N . VAL A 1 202 ? -7.576 2.412 16.469 1.00 94.25 202 VAL A N 1
ATOM 1630 C CA . VAL A 1 202 ? -8.414 2.698 17.633 1.00 94.25 202 VAL A CA 1
ATOM 1631 C C . VAL A 1 202 ? -9.130 4.012 17.376 1.00 94.25 202 VAL A C 1
ATOM 1633 O O . VAL A 1 202 ? -8.491 5.066 17.363 1.00 94.25 202 VAL A O 1
ATOM 1636 N N . LYS A 1 203 ? -10.435 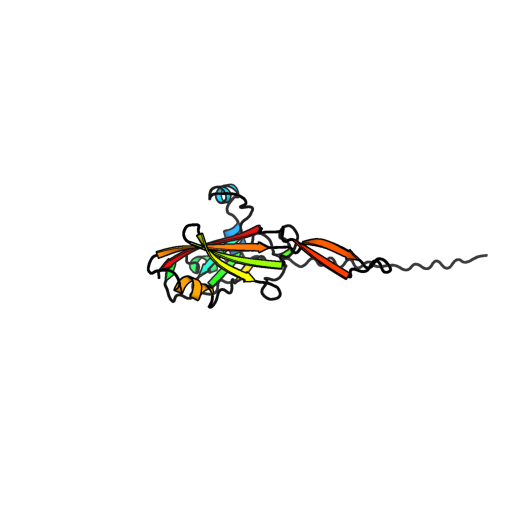3.924 17.147 1.00 91.38 203 LYS A N 1
ATOM 1637 C CA . LYS A 1 203 ? -11.318 5.078 17.083 1.00 91.38 203 LYS A CA 1
ATOM 1638 C C . LYS A 1 203 ? -11.870 5.361 18.469 1.00 91.38 203 LYS A C 1
ATOM 1640 O O . LYS A 1 203 ? -11.600 6.482 18.948 1.00 91.38 203 LYS A O 1
#

Secondary structure (DSSP, 8-state):
---------------------PPPPPHHHHHHTTS-HHHHTTSSSS--SS-EEEEEESSPPPTT--HHHHGGGB-SEEETT---EEEEE-SS-GGGSTTSS-SEEEEEEEETTEEEEEEEEEGGGSPPTT-SEEEE---SHHHHHHHTSPSSEEEEEEEEEEE---EEEEEEE-TTT--EEEEEEE-----EEEEEEEEEEE-

Foldseek 3Di:
DDDDPDDDPPPPPPPPPCPVPQDDAAQLLVVQQPDDPVVQVVPDDDADDSAWAKWKFLDEADRRDHCVVRVVRTDQEDEQPGRIKIKTAFPAFQQPPVPGHFQKKKKFKDWPNRTQDIDIDGDPRDDDRSDRMDIPPPPPVVSVSLVPDDAAKTKIKIWIWGFDDWAFPDFDADPVPRHTPDTDTDRPGDTRTGHMYIHIYGD